Protein AF-A0A8J5JU73-F1 (afdb_monomer_lite)

Foldseek 3Di:
DVVCQQVQHEEEAEACVVVLVCQVVVLVVVVVSVPDPNGDPNRHYHYYYDDDPSHDVNCVVVDDDDDDDDDDDLVRQLVVLCVDPPNVPPCLQCVFPPNPVLNVVLSVLSSVLSVLVNLVVVPCVSDVDRDDCDSVNNNVVSVVSSVVRVPDVPVPDCPDPPPDDQDQDPNDRHPPPPDDDDPPVVVVVVVVPDD

Structure (mmCIF, N/CA/C/O backbone):
data_AF-A0A8J5JU73-F1
#
_entry.id   AF-A0A8J5JU73-F1
#
loop_
_atom_site.group_PDB
_atom_site.id
_atom_site.type_symbol
_atom_site.label_atom_id
_atom_site.label_alt_id
_atom_site.label_comp_id
_atom_site.label_asym_id
_atom_site.label_entity_id
_atom_site.label_seq_id
_atom_site.pdbx_PDB_ins_code
_atom_site.Cartn_x
_atom_site.Cartn_y
_atom_site.Cartn_z
_atom_site.occupancy
_atom_site.B_iso_or_equiv
_atom_site.auth_seq_id
_atom_site.auth_comp_id
_atom_site.auth_asym_id
_atom_site.auth_atom_id
_atom_site.pdbx_PDB_model_num
ATOM 1 N N . MET A 1 1 ? -18.192 11.348 12.194 1.00 84.06 1 MET A N 1
ATOM 2 C CA . MET A 1 1 ? -18.193 10.042 12.892 1.00 84.06 1 MET A CA 1
ATOM 3 C C . MET A 1 1 ? -19.597 9.665 13.350 1.00 84.06 1 MET A C 1
ATOM 5 O O . MET A 1 1 ? -20.123 8.726 12.784 1.00 84.06 1 MET A O 1
ATOM 9 N N . GLN A 1 2 ? -20.236 10.429 14.249 1.00 86.62 2 GLN A N 1
ATOM 10 C CA . GLN A 1 2 ? -21.616 10.180 14.722 1.00 86.62 2 GLN A CA 1
ATOM 11 C C . GLN A 1 2 ? -22.641 10.064 13.587 1.00 86.62 2 GLN A C 1
ATOM 13 O O . GLN A 1 2 ? -23.271 9.028 13.447 1.00 86.62 2 GLN A O 1
ATOM 18 N N . GLN A 1 3 ? -22.694 11.049 12.684 1.00 89.12 3 GLN A N 1
ATOM 19 C CA . GLN A 1 3 ? -23.552 10.971 11.494 1.00 89.12 3 GLN A CA 1
ATOM 20 C C . GLN A 1 3 ? -23.272 9.722 10.637 1.00 89.12 3 GLN A C 1
ATOM 22 O O . GLN A 1 3 ? -24.181 9.113 10.089 1.00 89.12 3 GLN A O 1
ATOM 27 N N . GLY A 1 4 ? -22.003 9.310 10.539 1.00 90.88 4 GLY A N 1
ATOM 28 C CA . GLY A 1 4 ? -21.641 8.087 9.828 1.00 90.88 4 GLY A CA 1
ATOM 29 C C . GLY A 1 4 ? -22.164 6.835 10.531 1.00 90.88 4 GLY A C 1
ATOM 30 O O . GLY A 1 4 ? -22.617 5.923 9.850 1.00 90.88 4 GLY A O 1
ATOM 31 N N . ALA A 1 5 ? -22.147 6.810 11.866 1.00 91.25 5 ALA A N 1
ATOM 32 C CA . ALA A 1 5 ? -22.688 5.718 12.670 1.00 91.25 5 ALA A CA 1
ATOM 33 C C . ALA A 1 5 ? -24.219 5.627 12.583 1.00 91.25 5 ALA A C 1
ATOM 35 O O . ALA A 1 5 ? -24.743 4.522 12.558 1.00 91.25 5 ALA A O 1
ATOM 36 N N . GLU A 1 6 ? -24.924 6.754 12.469 1.00 90.88 6 GLU A N 1
ATOM 37 C CA . GLU A 1 6 ? -26.385 6.786 12.298 1.00 90.88 6 GLU A CA 1
ATOM 38 C C . GLU A 1 6 ? -26.817 6.347 10.890 1.00 90.88 6 GLU A C 1
ATOM 40 O O . GLU A 1 6 ? -27.767 5.584 10.733 1.00 90.88 6 GLU A O 1
ATOM 45 N N . VAL A 1 7 ? -26.107 6.808 9.854 1.00 94.00 7 VAL A N 1
ATOM 46 C CA . VAL A 1 7 ? -26.475 6.562 8.446 1.00 94.00 7 VAL A CA 1
ATOM 47 C C . VAL A 1 7 ? -25.858 5.268 7.890 1.00 94.00 7 VAL A C 1
ATOM 49 O O . VAL A 1 7 ? -26.341 4.719 6.902 1.00 94.00 7 VAL A O 1
ATOM 52 N N . GLY A 1 8 ? -24.786 4.756 8.502 1.00 93.19 8 GLY A N 1
ATOM 53 C CA . GLY A 1 8 ? -24.073 3.560 8.040 1.00 93.19 8 GLY A CA 1
ATOM 54 C C . GLY A 1 8 ? -22.939 3.822 7.050 1.00 93.19 8 GLY A C 1
ATOM 55 O O . GLY A 1 8 ? -22.658 2.974 6.206 1.00 93.19 8 GLY A O 1
ATOM 56 N N . TRP A 1 9 ? -22.293 4.986 7.119 1.00 95.69 9 TRP A N 1
ATOM 57 C CA . TRP A 1 9 ? -21.184 5.341 6.229 1.00 95.69 9 TRP A CA 1
ATOM 58 C C . TRP A 1 9 ? -19.859 4.690 6.612 1.00 95.69 9 TRP A C 1
ATOM 60 O O . TRP A 1 9 ? -19.655 4.202 7.722 1.00 95.69 9 TRP A O 1
ATOM 70 N N . TRP A 1 10 ? -18.924 4.729 5.668 1.00 95.19 10 TRP A N 1
ATOM 71 C CA . TRP A 1 10 ? -17.544 4.345 5.907 1.00 95.19 10 TRP A CA 1
ATOM 72 C C . TRP A 1 10 ? -16.749 5.599 6.245 1.00 95.19 10 TRP A C 1
ATOM 74 O O . TRP A 1 10 ? -16.753 6.572 5.492 1.00 95.19 10 TRP A O 1
ATOM 84 N N . VAL A 1 11 ? -16.090 5.587 7.398 1.00 94.81 11 VAL A N 1
ATOM 85 C CA . VAL A 1 11 ? -15.244 6.687 7.865 1.00 94.81 11 VAL A CA 1
ATOM 86 C C . VAL A 1 11 ? -13.813 6.185 7.925 1.00 94.81 11 VAL A C 1
ATOM 88 O O . VAL A 1 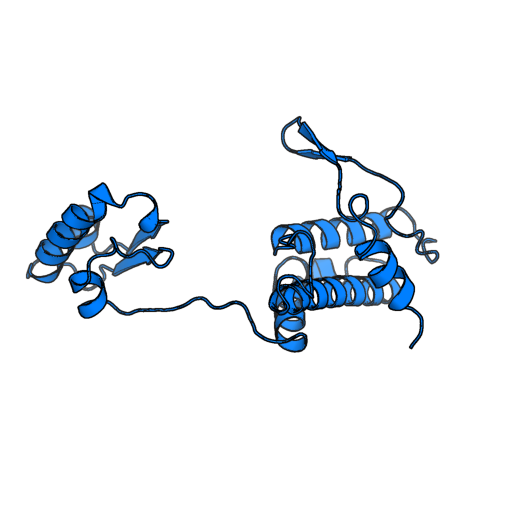11 ? -13.540 5.177 8.570 1.00 94.81 11 VAL A O 1
ATOM 91 N N . VAL A 1 12 ? -12.900 6.898 7.270 1.00 95.19 12 VAL A N 1
ATOM 92 C CA . VAL A 1 12 ? -11.464 6.610 7.300 1.00 95.19 12 VAL A CA 1
ATOM 93 C C . VAL A 1 12 ? -10.765 7.786 7.973 1.00 95.19 12 VAL A C 1
ATOM 95 O O . VAL A 1 12 ? -10.872 8.917 7.503 1.00 95.19 12 VAL A O 1
ATOM 98 N N . LEU A 1 13 ? -10.064 7.531 9.075 1.00 93.12 13 LEU A N 1
ATOM 99 C CA . LEU A 1 13 ? -9.179 8.499 9.718 1.00 93.12 13 LEU A CA 1
ATOM 100 C C . LEU A 1 13 ? -7.745 8.166 9.329 1.00 93.12 13 LEU A C 1
ATOM 102 O O . LEU A 1 13 ? -7.258 7.074 9.621 1.00 93.12 13 LEU A O 1
ATOM 106 N N . GLN A 1 14 ? -7.088 9.097 8.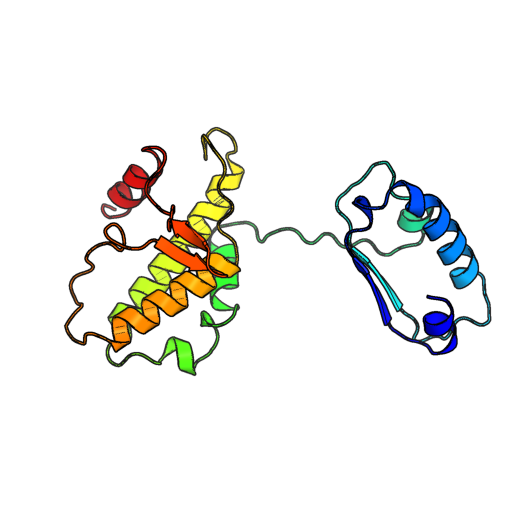644 1.00 94.62 14 GLN A N 1
ATOM 107 C CA . GLN A 1 14 ? -5.728 8.900 8.168 1.00 94.62 14 GLN A CA 1
ATOM 108 C C . GLN A 1 14 ? -4.706 9.547 9.098 1.00 94.62 14 GLN A C 1
ATOM 110 O O . GLN A 1 14 ? -4.965 10.591 9.692 1.00 94.62 14 GLN A O 1
ATOM 115 N N . ASN A 1 15 ? -3.524 8.939 9.168 1.00 93.19 15 ASN A N 1
ATOM 116 C CA . ASN A 1 15 ? -2.348 9.481 9.846 1.00 93.19 15 ASN A CA 1
ATOM 117 C C . ASN A 1 15 ? -2.569 9.797 11.336 1.00 93.19 15 ASN A C 1
ATOM 119 O O . ASN A 1 15 ? -2.098 10.817 11.835 1.00 93.19 15 ASN A O 1
ATOM 123 N N . CYS A 1 16 ? -3.254 8.915 12.071 1.00 92.00 16 CYS A N 1
ATOM 124 C CA . CYS A 1 16 ? -3.633 9.176 13.465 1.00 92.00 16 CYS A CA 1
ATOM 125 C C . CYS A 1 16 ? -2.433 9.442 14.398 1.00 92.00 16 CYS A C 1
ATOM 127 O O . CYS A 1 16 ? -2.559 10.233 15.326 1.00 92.00 16 CYS A O 1
ATOM 129 N N . HIS A 1 17 ? -1.262 8.852 14.131 1.00 90.62 17 HIS A N 1
ATOM 130 C CA . HIS A 1 17 ? 0.002 9.138 14.831 1.00 90.62 17 HIS A CA 1
ATOM 131 C C . HIS A 1 17 ? 0.411 10.622 14.835 1.00 90.62 17 HIS A C 1
ATOM 133 O O . HIS A 1 17 ? 1.166 11.024 15.709 1.00 90.62 17 HIS A O 1
ATOM 139 N N . LEU A 1 18 ? -0.071 11.448 13.899 1.00 92.81 18 LEU A N 1
ATOM 140 C CA . LEU A 1 18 ? 0.211 12.891 13.896 1.00 92.81 18 LEU A CA 1
ATOM 141 C C . LEU A 1 18 ? -0.637 13.668 14.916 1.00 92.81 18 LEU A C 1
ATOM 143 O O . LEU A 1 18 ? -0.333 14.818 15.223 1.00 92.81 18 LEU A O 1
ATOM 147 N N . ALA A 1 19 ? -1.706 13.060 15.434 1.00 91.06 19 ALA A N 1
ATOM 148 C CA . ALA A 1 19 ? -2.677 13.685 16.327 1.00 91.06 19 ALA A CA 1
ATOM 149 C C . ALA A 1 19 ? -2.694 13.006 17.706 1.00 91.06 19 ALA A C 1
ATOM 151 O O . ALA A 1 19 ? -3.755 12.649 18.221 1.00 91.06 19 ALA A O 1
ATOM 152 N N . GLU A 1 20 ? -1.521 12.833 18.323 1.00 88.44 20 GLU A N 1
ATOM 153 C CA . GLU A 1 20 ? -1.369 12.101 19.592 1.00 88.44 20 GLU A CA 1
ATOM 154 C C . GLU A 1 20 ? -2.264 12.643 20.717 1.00 88.44 20 GLU A C 1
ATOM 156 O O . GLU A 1 20 ? -2.916 11.875 21.420 1.00 88.44 20 GLU A O 1
ATOM 161 N N . SER A 1 21 ? -2.391 13.968 20.844 1.00 89.62 21 SER A N 1
ATOM 162 C CA . SER A 1 21 ? -3.249 14.600 21.859 1.00 89.62 21 SER A CA 1
ATOM 163 C C . SER A 1 21 ? -4.742 14.311 21.669 1.00 89.62 21 SER A C 1
ATOM 165 O O . SER A 1 21 ? -5.521 14.385 22.621 1.00 89.62 21 SER A O 1
ATOM 167 N N . TRP A 1 22 ? -5.159 13.962 20.451 1.00 90.69 22 TRP A N 1
ATOM 168 C CA . TRP A 1 22 ? -6.545 13.645 20.126 1.00 90.69 22 TRP A CA 1
ATOM 169 C C . TRP A 1 22 ? -6.872 12.156 20.305 1.00 90.69 22 TRP A C 1
ATOM 171 O O . TRP A 1 22 ? -8.045 11.801 20.416 1.00 90.69 22 TRP A O 1
ATOM 181 N N . MET A 1 23 ? -5.863 11.287 20.412 1.00 88.31 23 MET A N 1
ATOM 182 C CA . MET A 1 23 ? -6.040 9.835 20.526 1.00 88.31 23 MET A CA 1
ATOM 183 C C . MET A 1 23 ? -6.897 9.414 21.725 1.00 88.31 23 MET A C 1
ATOM 185 O O . MET A 1 23 ? -7.778 8.571 21.577 1.00 88.31 23 MET A O 1
ATOM 189 N N . MET A 1 24 ? -6.727 10.052 22.888 1.00 86.44 24 MET A N 1
ATOM 190 C CA . MET A 1 24 ? -7.584 9.770 24.051 1.00 86.44 24 MET A CA 1
ATOM 191 C C . MET A 1 24 ? -9.051 10.132 23.790 1.00 86.44 24 MET A C 1
ATOM 193 O O . MET A 1 24 ? -9.971 9.456 24.243 1.00 86.44 24 MET A O 1
ATOM 197 N N . ARG A 1 25 ? -9.300 11.196 23.021 1.00 89.88 25 ARG A N 1
ATOM 198 C CA . ARG A 1 25 ? -10.665 11.577 22.644 1.00 89.88 25 ARG A CA 1
ATOM 199 C C . ARG A 1 25 ? -11.248 10.614 21.614 1.00 89.88 25 ARG A C 1
ATOM 201 O O . ARG A 1 25 ? -12.438 10.314 21.685 1.00 89.88 25 ARG A O 1
ATOM 208 N N . LEU A 1 26 ? -10.428 10.124 20.684 1.00 90.19 26 LEU A N 1
ATOM 209 C CA . LEU A 1 26 ? -10.820 9.095 19.721 1.00 90.19 26 LEU A CA 1
ATOM 210 C C . LEU A 1 26 ? -11.275 7.814 20.430 1.00 90.19 26 LEU A C 1
ATOM 212 O O . LEU A 1 26 ? -12.315 7.269 20.072 1.00 90.19 26 LEU A O 1
ATOM 216 N N . GLU A 1 27 ? -10.537 7.366 21.444 1.00 90.19 27 GLU A N 1
ATOM 217 C CA . GLU A 1 27 ? -10.885 6.197 22.261 1.00 90.19 27 GLU A CA 1
ATOM 218 C C . GLU A 1 27 ? -12.272 6.328 22.903 1.00 90.19 27 GLU A C 1
ATOM 220 O O . GLU A 1 27 ? -13.112 5.433 22.771 1.00 90.19 27 GLU A O 1
ATOM 225 N N . ILE A 1 28 ? -12.545 7.476 23.531 1.00 90.12 28 ILE A N 1
ATOM 226 C CA . ILE A 1 28 ? -13.847 7.763 24.149 1.00 90.12 28 ILE A CA 1
ATOM 227 C C . ILE A 1 28 ? -14.963 7.736 23.096 1.00 90.12 28 ILE A C 1
ATOM 229 O O . ILE A 1 28 ? -16.004 7.117 23.312 1.00 90.12 28 ILE A O 1
ATOM 233 N N . LEU A 1 29 ? -14.746 8.373 21.941 1.00 90.38 29 LEU A N 1
ATOM 234 C CA . LEU A 1 29 ? -15.734 8.418 20.859 1.00 90.38 29 LEU A CA 1
ATOM 235 C C . LEU A 1 29 ? -16.025 7.029 20.282 1.00 90.38 29 LEU A C 1
ATOM 237 O O . LEU A 1 29 ? -17.183 6.701 20.034 1.00 90.38 29 LEU A O 1
ATOM 241 N N . CYS A 1 30 ? -14.997 6.204 20.080 1.00 89.94 30 CYS A N 1
ATOM 242 C CA . CYS A 1 30 ? -15.185 4.843 19.585 1.00 89.94 30 CYS A CA 1
ATOM 243 C C . CYS A 1 30 ? -15.932 3.986 20.604 1.00 89.94 30 CYS A C 1
ATOM 245 O O . CYS A 1 30 ? -16.864 3.290 20.220 1.00 89.94 30 CYS A O 1
ATOM 247 N N . SER A 1 31 ? -15.587 4.089 21.890 1.00 87.44 31 SER A N 1
ATOM 248 C CA . SER A 1 31 ? -16.273 3.355 22.961 1.00 87.44 31 SER A CA 1
ATOM 249 C C . SER A 1 31 ? -17.765 3.694 23.004 1.00 87.44 31 SER A C 1
ATOM 251 O O . SER A 1 31 ? -18.599 2.798 23.082 1.00 87.44 31 SER A O 1
ATOM 253 N N . GLN A 1 32 ? -18.115 4.978 22.866 1.00 87.56 32 GLN A N 1
ATOM 254 C CA . GLN A 1 32 ? -19.509 5.429 22.807 1.00 87.56 32 GLN A CA 1
ATOM 255 C C . GLN A 1 32 ? -20.261 4.875 21.591 1.00 87.56 32 GLN A C 1
ATOM 257 O O . GLN A 1 32 ? -21.415 4.480 21.717 1.00 87.56 32 GLN A O 1
ATOM 262 N N . ILE A 1 33 ? -19.622 4.835 20.418 1.00 87.25 33 ILE A N 1
ATOM 263 C CA . ILE A 1 33 ? -20.244 4.309 19.194 1.00 87.25 33 ILE A CA 1
ATOM 264 C C . ILE A 1 33 ? -20.395 2.782 19.271 1.00 87.25 33 ILE A C 1
ATOM 266 O O . ILE A 1 33 ? -21.435 2.250 18.895 1.00 87.25 33 ILE A O 1
ATOM 270 N N . LEU A 1 34 ? -19.389 2.069 19.780 1.00 80.25 34 LEU A N 1
ATOM 271 C CA . LEU A 1 34 ? -19.404 0.605 19.883 1.00 80.25 34 LEU A CA 1
ATOM 272 C C . LEU A 1 34 ? -20.409 0.091 20.922 1.00 80.25 34 LEU A C 1
ATOM 274 O O . LEU A 1 34 ? -20.976 -0.978 20.731 1.00 80.25 34 LEU A O 1
ATOM 278 N N . GLN A 1 35 ? -20.635 0.844 22.000 1.00 81.75 35 GLN A N 1
ATOM 279 C CA . GLN A 1 35 ? -21.596 0.493 23.054 1.00 81.75 35 GLN A CA 1
ATOM 280 C C . GLN A 1 35 ? -23.029 0.948 22.746 1.00 81.75 35 GLN A C 1
ATOM 282 O O . GLN A 1 35 ? -23.945 0.624 23.498 1.00 81.75 35 GLN A O 1
ATOM 287 N N . SER A 1 36 ? -23.236 1.719 21.676 1.00 83.50 36 SER A N 1
ATOM 288 C CA . SER A 1 36 ? -24.563 2.201 21.307 1.00 83.50 36 SER A CA 1
ATOM 289 C C . SER A 1 36 ? -25.337 1.153 20.509 1.00 83.50 36 SER A C 1
ATOM 291 O O . SER A 1 36 ? -24.936 0.796 19.400 1.00 83.50 36 SER A O 1
ATOM 293 N N . ASP A 1 37 ? -26.512 0.759 21.006 1.00 78.69 37 ASP A N 1
ATOM 294 C CA . ASP A 1 37 ? -27.466 -0.095 20.277 1.00 78.69 37 ASP A CA 1
ATOM 295 C C . ASP A 1 37 ? -28.028 0.578 19.007 1.00 78.69 37 ASP A C 1
ATOM 297 O O . ASP A 1 37 ? -28.640 -0.078 18.165 1.00 78.69 37 ASP A O 1
ATOM 301 N N . SER A 1 38 ? -27.829 1.892 18.846 1.00 84.81 38 SER A N 1
ATOM 302 C CA . SER A 1 38 ? -28.281 2.654 17.674 1.00 84.81 38 SER A CA 1
ATOM 303 C C . SER A 1 38 ? -27.283 2.685 16.513 1.00 84.81 38 SER A C 1
ATOM 305 O O . SER A 1 38 ? -27.560 3.322 15.494 1.00 84.81 38 SER A O 1
ATOM 307 N N . THR A 1 39 ? -26.123 2.033 16.636 1.00 89.44 39 THR A N 1
ATOM 308 C CA . THR A 1 39 ? -25.116 2.041 15.569 1.00 89.44 39 THR A CA 1
ATOM 309 C C . THR A 1 39 ? -25.592 1.236 14.363 1.00 89.44 39 THR A C 1
ATOM 311 O O . THR A 1 39 ? -25.935 0.058 14.457 1.00 89.44 39 THR A O 1
ATOM 314 N N . HIS A 1 40 ? -25.584 1.872 13.194 1.00 93.12 40 HIS A N 1
ATOM 315 C CA . HIS A 1 40 ? -26.054 1.265 11.959 1.00 93.12 40 HIS A CA 1
ATOM 316 C C . HIS A 1 40 ? -25.171 0.064 11.553 1.00 93.12 40 HIS A C 1
ATOM 318 O O . HIS A 1 40 ? -23.945 0.196 11.490 1.00 93.12 40 HIS A O 1
ATOM 324 N N . PRO A 1 41 ? -25.746 -1.093 11.163 1.00 91.81 41 PRO A N 1
ATOM 325 C CA . PRO A 1 41 ? -24.991 -2.331 10.910 1.00 91.81 41 PRO A CA 1
ATOM 326 C C . PRO A 1 41 ? -23.972 -2.238 9.758 1.00 91.81 41 PRO A C 1
ATOM 328 O O . PRO A 1 41 ? -22.983 -2.975 9.725 1.00 91.81 41 PRO A O 1
ATOM 331 N N . ASN A 1 42 ? -24.182 -1.318 8.811 1.00 94.19 42 ASN A N 1
ATOM 332 C CA . ASN A 1 42 ? -23.259 -1.069 7.691 1.00 94.19 42 ASN A CA 1
ATOM 333 C C . ASN A 1 42 ? -22.137 -0.067 8.002 1.00 94.19 42 ASN A C 1
ATOM 335 O O . ASN A 1 42 ? -21.247 0.106 7.170 1.00 94.19 42 ASN A O 1
ATOM 339 N N . PHE A 1 43 ? -22.150 0.576 9.174 1.00 94.12 43 PHE A N 1
ATOM 340 C CA . PHE A 1 43 ? -21.095 1.508 9.559 1.00 94.12 43 PHE A CA 1
ATOM 341 C C . PHE A 1 43 ? -19.740 0.793 9.631 1.00 94.12 43 PHE A C 1
ATOM 343 O O . PHE A 1 43 ? -19.630 -0.315 10.168 1.00 94.12 43 PHE A O 1
ATOM 350 N N . ARG A 1 44 ? -18.695 1.418 9.083 1.00 93.62 44 ARG A N 1
ATOM 351 C CA . ARG A 1 44 ? -17.313 0.929 9.174 1.00 93.62 44 ARG A CA 1
ATOM 352 C C . ARG A 1 44 ? -16.385 2.083 9.519 1.00 93.62 44 ARG A C 1
ATOM 354 O O . ARG A 1 44 ? -16.419 3.126 8.869 1.00 93.62 44 ARG A O 1
ATOM 361 N N . LEU A 1 45 ? -15.523 1.864 10.505 1.00 92.88 45 LEU A N 1
ATOM 362 C CA . LEU A 1 45 ? -14.459 2.787 10.876 1.00 92.88 45 LEU A CA 1
ATOM 363 C C . LEU A 1 45 ? -13.103 2.182 10.517 1.00 92.88 45 LEU A C 1
ATOM 365 O O . LEU A 1 45 ? -12.778 1.082 10.955 1.00 92.88 45 LEU A O 1
ATOM 369 N N . TRP A 1 46 ? -12.310 2.932 9.765 1.00 94.56 46 TRP A N 1
ATOM 370 C CA . TRP A 1 46 ? -10.942 2.594 9.398 1.00 94.56 46 TRP A CA 1
ATOM 371 C C . TRP A 1 46 ? -9.988 3.633 9.973 1.00 94.56 46 TRP A C 1
ATOM 373 O O . TRP A 1 46 ? -10.244 4.833 9.883 1.00 94.56 46 TRP A O 1
ATOM 383 N N . LEU A 1 47 ? -8.876 3.173 10.539 1.00 93.06 47 LEU A N 1
ATOM 384 C CA . LEU A 1 47 ? -7.823 4.019 11.093 1.00 93.06 47 LEU A CA 1
ATOM 385 C C . LEU A 1 47 ? -6.509 3.671 10.392 1.00 93.06 47 LEU A C 1
ATOM 387 O O . LEU A 1 47 ? -6.165 2.492 10.297 1.00 93.06 47 LEU A O 1
ATOM 391 N N . THR A 1 48 ? -5.763 4.672 9.922 1.00 94.12 48 THR A N 1
ATOM 392 C CA . THR A 1 48 ? -4.395 4.480 9.423 1.00 94.12 48 THR A CA 1
ATOM 393 C C . THR A 1 48 ? -3.405 5.219 10.314 1.00 94.12 48 THR A C 1
ATOM 395 O O . THR A 1 48 ? -3.599 6.380 10.678 1.00 94.12 48 THR A O 1
ATOM 398 N N . SER A 1 49 ? -2.334 4.537 10.715 1.00 92.81 49 SER A N 1
ATOM 399 C CA . SER A 1 49 ? -1.318 5.107 11.594 1.00 92.81 49 SER A CA 1
ATOM 400 C C . SER A 1 49 ? 0.004 4.362 11.458 1.00 92.81 49 SER A C 1
ATOM 402 O O . SER A 1 49 ? -0.000 3.142 11.306 1.00 92.81 49 SER A O 1
ATOM 404 N N . TYR A 1 50 ? 1.129 5.070 11.593 1.00 90.69 50 TYR A N 1
ATOM 405 C CA . TYR A 1 50 ? 2.372 4.416 11.992 1.00 90.69 50 TYR A CA 1
ATOM 406 C C . TYR A 1 50 ? 2.257 3.919 13.442 1.00 90.69 50 TYR A C 1
ATOM 408 O O . TYR A 1 50 ? 1.432 4.446 14.204 1.00 90.69 50 TYR A O 1
ATOM 416 N N . PRO A 1 51 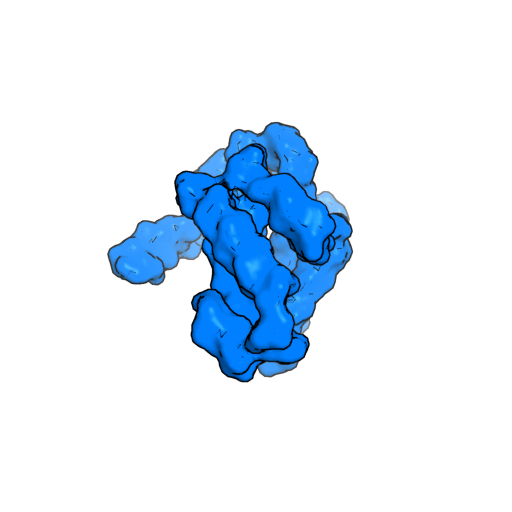? 3.065 2.919 13.838 1.00 88.75 51 PRO A N 1
ATOM 417 C CA . PRO A 1 51 ? 3.177 2.522 15.234 1.00 88.75 51 PRO A CA 1
ATOM 418 C C . PRO A 1 51 ? 3.546 3.733 16.101 1.00 88.75 51 PRO A C 1
ATOM 420 O O . PRO A 1 51 ? 4.557 4.384 15.854 1.00 88.75 51 PRO A O 1
ATOM 423 N N . SER A 1 52 ? 2.725 4.037 17.106 1.00 88.81 52 SER A N 1
ATOM 424 C CA . SER A 1 52 ? 2.991 5.087 18.094 1.00 88.81 52 SER A CA 1
ATOM 425 C C . SER A 1 52 ? 2.644 4.565 19.490 1.00 88.81 52 SER A C 1
ATOM 427 O O . SER A 1 52 ? 1.612 3.905 19.645 1.00 88.81 52 SER A O 1
ATOM 429 N N . PRO A 1 53 ? 3.466 4.855 20.516 1.00 88.69 53 PRO A N 1
ATOM 430 C CA . PRO A 1 53 ? 3.163 4.491 21.899 1.00 88.69 53 PRO A CA 1
ATOM 431 C C . PRO A 1 53 ? 1.947 5.243 22.458 1.00 88.69 53 PRO A C 1
ATOM 433 O O . PRO A 1 53 ? 1.350 4.788 23.427 1.00 88.69 53 PRO A O 1
ATOM 436 N N . ALA A 1 54 ? 1.563 6.369 21.847 1.00 88.31 54 ALA A N 1
ATOM 437 C CA . ALA A 1 54 ? 0.370 7.129 22.213 1.00 88.31 54 ALA A CA 1
ATOM 438 C C . ALA A 1 54 ? -0.926 6.526 21.639 1.00 88.31 54 ALA A C 1
ATOM 440 O O . ALA A 1 54 ? -2.017 7.026 21.919 1.00 88.31 54 ALA A O 1
ATOM 441 N N . PHE A 1 55 ? -0.832 5.478 20.810 1.00 90.88 55 PHE A N 1
ATOM 442 C CA . PHE A 1 55 ? -2.010 4.838 20.236 1.00 90.88 55 PHE A CA 1
ATOM 443 C C . PHE A 1 55 ? -2.791 4.077 21.328 1.00 90.88 55 PHE A C 1
ATOM 445 O O . PHE A 1 55 ? -2.198 3.241 22.015 1.00 90.88 55 PHE A O 1
ATOM 452 N N . PRO A 1 56 ? -4.109 4.308 21.490 1.00 90.38 56 PRO A N 1
ATOM 453 C CA . PRO A 1 56 ? -4.875 3.718 22.583 1.00 90.38 56 PRO A CA 1
ATOM 454 C C . PRO A 1 56 ? -4.913 2.190 22.513 1.00 90.38 56 PRO A C 1
ATOM 456 O O . PRO A 1 56 ? -5.310 1.601 21.504 1.00 90.38 56 PRO A O 1
ATOM 459 N N . VAL A 1 57 ? -4.527 1.537 23.610 1.00 90.62 57 VAL A N 1
ATOM 460 C CA . VAL A 1 57 ? -4.457 0.068 23.693 1.00 90.62 57 VAL A CA 1
ATOM 461 C C . VAL A 1 57 ? -5.841 -0.571 23.586 1.00 90.62 57 VAL A C 1
ATOM 463 O O . VAL A 1 57 ? -5.965 -1.635 22.989 1.00 90.62 57 VAL A O 1
ATOM 466 N N . SER A 1 58 ? -6.880 0.083 24.101 1.00 88.88 58 SER A N 1
ATOM 467 C CA . SER A 1 58 ? -8.282 -0.342 23.979 1.00 88.88 58 SER A CA 1
ATOM 468 C C . SER A 1 58 ? -8.728 -0.445 22.518 1.00 88.88 58 SER A C 1
ATOM 470 O O . SER A 1 58 ? -9.198 -1.493 22.089 1.00 88.88 58 SER A O 1
ATOM 472 N N . LEU A 1 59 ? -8.466 0.590 21.708 1.00 89.19 59 LEU A N 1
ATOM 473 C CA . LEU A 1 59 ? -8.755 0.582 20.270 1.00 89.19 59 LEU A CA 1
ATOM 474 C C . LEU A 1 59 ? -7.992 -0.515 19.536 1.00 89.19 59 LEU A C 1
ATOM 476 O O . LEU A 1 59 ? -8.500 -1.087 18.572 1.00 89.19 59 LEU A O 1
ATOM 480 N N . LEU A 1 60 ? -6.769 -0.815 19.982 1.00 88.69 60 LEU A N 1
ATOM 481 C CA . LEU A 1 60 ? -6.054 -1.975 19.478 1.00 88.69 60 LEU A CA 1
ATOM 482 C C . LEU A 1 60 ? -6.795 -3.240 19.893 1.00 88.69 60 LEU A C 1
ATOM 484 O O . LEU A 1 60 ? -7.136 -4.019 19.022 1.00 88.69 60 LEU A O 1
ATOM 488 N N . GLN A 1 61 ? -7.091 -3.472 21.166 1.00 89.94 61 GLN A N 1
ATOM 489 C CA . GLN A 1 61 ? -7.738 -4.706 21.625 1.00 89.94 61 GLN A CA 1
ATOM 490 C C . GLN A 1 61 ? -9.069 -4.985 20.910 1.00 89.94 61 GLN A C 1
ATOM 492 O O . GLN A 1 61 ? -9.229 -6.093 20.394 1.00 89.94 61 GLN A O 1
ATOM 497 N N . ASP A 1 62 ? -9.917 -3.971 20.757 1.00 87.81 62 ASP A N 1
ATOM 498 C CA . ASP A 1 62 ? -11.256 -4.091 20.163 1.00 87.81 62 ASP A CA 1
ATOM 499 C C . ASP A 1 62 ? -11.254 -4.070 18.621 1.00 87.81 62 ASP A C 1
ATOM 501 O O . ASP A 1 62 ? -12.244 -4.423 17.978 1.00 87.81 62 ASP A O 1
ATOM 505 N N . GLY A 1 63 ? -10.142 -3.662 18.004 1.00 88.19 63 GLY A N 1
ATOM 506 C CA . GLY A 1 63 ? -10.009 -3.502 16.558 1.00 88.19 63 GLY A CA 1
ATOM 507 C C . GLY A 1 63 ? -9.388 -4.696 15.825 1.00 88.19 63 GLY A C 1
ATOM 508 O O . GLY A 1 63 ? -8.623 -5.502 16.371 1.00 88.19 63 GLY A O 1
ATOM 509 N N . ILE A 1 64 ? -9.645 -4.756 14.515 1.00 92.12 64 ILE A N 1
ATOM 510 C CA . ILE A 1 64 ? -8.903 -5.612 13.581 1.00 92.12 64 ILE A CA 1
ATOM 511 C C . ILE A 1 64 ? -7.639 -4.866 13.151 1.00 92.12 64 ILE A C 1
ATOM 513 O O . ILE A 1 64 ? -7.714 -3.748 12.643 1.00 92.12 64 ILE A O 1
ATOM 517 N N . LYS A 1 65 ? -6.475 -5.495 13.337 1.00 92.06 65 LYS A N 1
ATOM 518 C CA . LYS A 1 65 ? -5.177 -4.930 12.952 1.00 92.06 65 LYS A CA 1
ATOM 519 C C . LYS A 1 65 ? -4.743 -5.530 11.625 1.00 92.06 65 LYS A C 1
ATOM 521 O O . LYS A 1 65 ? -4.733 -6.749 11.478 1.00 92.06 65 LYS A O 1
ATOM 526 N N . MET A 1 66 ? -4.349 -4.677 10.691 1.00 91.38 66 MET A N 1
ATOM 527 C CA . MET A 1 66 ? -3.731 -5.078 9.431 1.00 91.38 66 MET A CA 1
ATOM 528 C C . MET A 1 66 ? -2.429 -4.305 9.266 1.00 91.38 66 MET A C 1
ATOM 530 O O . MET A 1 66 ? -2.406 -3.085 9.424 1.00 91.38 66 MET A O 1
ATOM 534 N N . THR A 1 67 ? -1.347 -5.014 8.961 1.00 87.56 67 THR A N 1
ATOM 535 C CA . THR A 1 67 ? -0.055 -4.414 8.634 1.00 87.56 67 THR A CA 1
ATOM 536 C C . THR A 1 67 ? 0.115 -4.422 7.121 1.00 87.56 67 THR A C 1
ATOM 538 O O . THR A 1 67 ? 0.017 -5.463 6.475 1.00 87.56 67 THR A O 1
ATOM 541 N N . ASN A 1 68 ? 0.342 -3.245 6.540 1.00 81.25 68 ASN A N 1
ATOM 542 C CA . ASN A 1 68 ? 0.734 -3.137 5.141 1.00 81.25 68 ASN A CA 1
ATOM 543 C C . ASN A 1 68 ? 2.260 -3.198 5.073 1.00 81.25 68 ASN A C 1
ATOM 545 O O . ASN A 1 68 ? 2.936 -2.189 5.272 1.00 81.25 68 ASN A O 1
ATOM 549 N N . GLU A 1 69 ? 2.797 -4.396 4.874 1.00 77.75 69 GLU A N 1
ATOM 550 C CA . GLU A 1 69 ? 4.230 -4.577 4.674 1.00 77.75 69 GLU A CA 1
ATOM 551 C C . GLU A 1 69 ? 4.581 -4.467 3.185 1.00 77.75 69 GLU A C 1
ATOM 553 O O . GLU A 1 69 ? 3.830 -4.964 2.339 1.00 77.75 69 GLU A O 1
ATOM 558 N N . PRO A 1 70 ? 5.721 -3.846 2.832 1.00 75.31 70 PRO A N 1
ATOM 559 C CA . PRO A 1 70 ? 6.186 -3.861 1.454 1.00 75.31 70 PRO A CA 1
ATOM 560 C C . PRO A 1 70 ? 6.431 -5.311 0.991 1.00 75.31 70 PRO A C 1
ATOM 562 O O . PRO A 1 70 ? 6.837 -6.155 1.801 1.00 75.31 70 PRO A O 1
ATOM 565 N N . PRO A 1 71 ? 6.203 -5.625 -0.301 1.00 76.38 71 PRO A N 1
ATOM 566 C CA . PRO A 1 71 ? 6.531 -6.939 -0.838 1.00 76.38 71 PRO A CA 1
ATOM 567 C C . PRO A 1 71 ? 8.003 -7.261 -0.589 1.00 76.38 71 PRO A C 1
ATOM 569 O O . PRO A 1 71 ? 8.876 -6.411 -0.726 1.00 76.38 71 PRO A O 1
ATOM 572 N N . ARG A 1 72 ? 8.269 -8.507 -0.194 1.00 79.00 72 ARG A N 1
ATOM 573 C CA . ARG A 1 72 ? 9.621 -8.963 0.119 1.00 79.00 72 ARG A CA 1
ATOM 574 C C . ARG A 1 72 ? 10.189 -9.747 -1.050 1.00 79.00 72 ARG A C 1
ATOM 576 O O . ARG A 1 72 ? 9.581 -10.720 -1.507 1.00 79.00 72 ARG A O 1
ATOM 583 N N . GLY A 1 73 ? 11.384 -9.369 -1.476 1.00 87.44 73 GLY A N 1
ATOM 584 C CA . GLY A 1 73 ? 12.136 -10.074 -2.494 1.00 87.44 73 GLY A CA 1
ATOM 585 C C . GLY A 1 73 ? 11.969 -9.469 -3.882 1.00 87.44 73 GLY A C 1
ATOM 586 O O . GLY A 1 73 ? 10.904 -9.004 -4.292 1.00 87.44 73 GLY A O 1
ATOM 587 N N . LEU A 1 74 ? 13.044 -9.587 -4.658 1.00 90.31 74 LEU A N 1
ATOM 588 C CA . LEU A 1 74 ? 13.176 -9.022 -5.998 1.00 90.31 74 LEU A CA 1
ATOM 589 C C . LEU A 1 74 ? 12.017 -9.396 -6.935 1.00 90.31 74 LEU A C 1
ATOM 591 O O . LEU A 1 74 ? 11.474 -8.541 -7.630 1.00 90.31 74 LEU A O 1
ATOM 595 N N . ARG A 1 75 ? 11.598 -10.670 -6.926 1.00 90.31 75 ARG A N 1
ATOM 596 C CA . ARG A 1 75 ? 10.487 -11.156 -7.759 1.00 90.31 75 ARG A CA 1
ATOM 597 C C . ARG A 1 75 ? 9.161 -10.494 -7.387 1.00 90.31 75 ARG A C 1
ATOM 599 O O . ARG A 1 75 ? 8.388 -10.169 -8.282 1.00 90.31 75 ARG A O 1
ATOM 606 N N . ALA A 1 76 ? 8.890 -10.312 -6.096 1.00 91.56 76 ALA A N 1
ATOM 607 C CA . ALA A 1 76 ? 7.645 -9.710 -5.635 1.00 91.56 76 ALA A CA 1
ATOM 608 C C . ALA A 1 76 ? 7.591 -8.214 -5.987 1.00 91.56 76 ALA A C 1
ATOM 610 O O . ALA A 1 76 ? 6.574 -7.755 -6.503 1.00 91.56 76 ALA A O 1
ATOM 611 N N . ASN A 1 77 ? 8.701 -7.485 -5.817 1.00 91.31 77 ASN A N 1
ATOM 612 C CA . ASN A 1 77 ? 8.813 -6.076 -6.224 1.00 91.31 77 ASN A CA 1
ATOM 613 C C . ASN A 1 77 ? 8.651 -5.897 -7.739 1.00 91.31 77 ASN A C 1
ATOM 615 O O . ASN A 1 77 ? 7.964 -4.982 -8.202 1.00 91.31 77 ASN A O 1
ATOM 619 N N . LEU A 1 78 ? 9.247 -6.802 -8.520 1.00 93.50 78 LEU A N 1
ATOM 620 C CA . LEU A 1 78 ? 9.112 -6.792 -9.971 1.00 93.50 78 LEU A CA 1
ATOM 621 C C . LEU A 1 78 ? 7.653 -7.018 -10.384 1.00 93.50 78 LEU A C 1
ATOM 623 O O . LEU A 1 78 ? 7.100 -6.210 -11.121 1.00 93.50 78 LEU A O 1
ATOM 627 N N . LEU A 1 79 ? 7.006 -8.065 -9.862 1.00 93.00 79 LEU A N 1
ATOM 628 C CA . LEU A 1 79 ? 5.595 -8.351 -10.148 1.00 93.00 79 LEU A CA 1
ATOM 629 C C . LEU A 1 79 ? 4.683 -7.191 -9.746 1.00 93.00 79 LEU A C 1
ATOM 631 O O . LEU A 1 79 ? 3.797 -6.826 -10.513 1.00 93.00 79 LEU A O 1
ATOM 635 N N . LYS A 1 80 ? 4.931 -6.569 -8.589 1.00 92.00 80 LYS A N 1
ATOM 636 C CA . LYS A 1 80 ? 4.193 -5.378 -8.157 1.00 92.00 80 LYS A CA 1
ATOM 637 C C . LYS A 1 80 ? 4.309 -4.242 -9.175 1.00 92.00 80 LYS A C 1
ATOM 639 O O . LYS A 1 80 ? 3.303 -3.632 -9.512 1.00 92.00 80 LYS A O 1
ATOM 644 N N . SER A 1 81 ? 5.507 -4.000 -9.705 1.00 93.25 81 SER A N 1
ATOM 645 C CA . SER A 1 81 ? 5.720 -2.973 -10.734 1.00 93.25 81 SER A CA 1
ATOM 646 C C . SER A 1 81 ? 4.899 -3.254 -11.997 1.00 93.25 81 SER A C 1
ATOM 648 O O . SER A 1 81 ? 4.305 -2.337 -12.550 1.00 93.25 81 SER A O 1
ATOM 650 N N . TYR A 1 82 ? 4.818 -4.520 -12.420 1.00 93.38 82 TYR A N 1
ATOM 651 C CA . TYR A 1 82 ? 4.038 -4.934 -13.593 1.00 93.38 82 TYR A CA 1
ATOM 652 C C . TYR A 1 82 ? 2.522 -4.904 -13.383 1.00 93.38 82 TYR A C 1
ATOM 654 O O . TYR A 1 82 ? 1.790 -4.767 -14.355 1.00 93.38 82 TYR A O 1
ATOM 662 N N . HIS A 1 83 ? 2.048 -5.031 -12.144 1.00 93.31 83 HIS A N 1
ATOM 663 C CA . HIS A 1 83 ? 0.623 -4.943 -11.818 1.00 93.31 83 HIS A CA 1
ATOM 664 C C . HIS A 1 83 ? 0.128 -3.511 -11.594 1.00 93.31 83 HIS A C 1
ATOM 666 O O . HIS A 1 83 ? -1.081 -3.298 -11.518 1.00 93.31 83 HIS A O 1
ATOM 672 N N . ASN A 1 84 ? 1.036 -2.540 -11.513 1.00 90.94 84 ASN A N 1
ATOM 673 C CA . ASN A 1 84 ? 0.704 -1.143 -11.278 1.00 90.94 84 ASN A CA 1
ATOM 674 C C . ASN A 1 84 ? 0.605 -0.348 -12.588 1.00 90.94 84 ASN A C 1
ATOM 676 O O . ASN A 1 84 ? 1.305 -0.614 -13.570 1.00 90.94 84 ASN A O 1
ATOM 680 N N . ASP A 1 85 ? -0.232 0.687 -12.579 1.00 90.19 85 ASP A N 1
ATOM 681 C CA . ASP A 1 85 ? -0.333 1.625 -13.694 1.00 90.19 85 ASP A CA 1
ATOM 682 C C . ASP A 1 85 ? 0.932 2.494 -13.810 1.00 90.19 85 ASP A C 1
ATOM 684 O O . ASP A 1 85 ? 1.472 2.958 -12.800 1.00 90.19 85 ASP A O 1
ATOM 688 N N . PRO A 1 86 ? 1.400 2.798 -15.033 1.00 90.25 86 PRO A N 1
ATOM 689 C CA . PRO A 1 86 ? 0.773 2.505 -16.325 1.00 90.25 86 PRO A CA 1
ATOM 690 C C . PRO A 1 86 ? 1.233 1.174 -16.944 1.00 90.25 86 PRO A C 1
ATOM 692 O O . PRO A 1 86 ? 0.848 0.853 -18.054 1.00 90.25 86 PRO A O 1
ATOM 695 N N . ILE A 1 87 ? 2.089 0.402 -16.274 1.00 92.62 87 ILE A N 1
ATOM 696 C CA . ILE A 1 87 ? 2.773 -0.753 -16.880 1.00 92.62 87 ILE A CA 1
ATOM 697 C C . ILE A 1 87 ? 1.797 -1.895 -17.186 1.00 92.62 87 ILE A C 1
ATOM 699 O O . ILE A 1 87 ? 1.955 -2.576 -18.198 1.00 92.62 87 ILE A O 1
ATOM 703 N N . ASN A 1 88 ? 0.790 -2.076 -16.330 1.00 93.81 88 ASN A N 1
ATOM 704 C CA . ASN A 1 88 ? -0.260 -3.078 -16.510 1.00 93.81 88 ASN A CA 1
ATOM 705 C C . ASN A 1 88 ? -1.258 -2.727 -17.630 1.00 93.81 88 ASN A C 1
ATOM 707 O O . ASN A 1 88 ? -2.018 -3.590 -18.065 1.00 93.81 88 ASN A O 1
ATOM 711 N N . ASP A 1 89 ? -1.282 -1.475 -18.092 1.00 93.94 89 ASP A N 1
ATOM 712 C CA . ASP A 1 89 ? -2.179 -1.043 -19.158 1.00 93.94 89 ASP A CA 1
ATOM 713 C C . ASP A 1 89 ? -1.685 -1.589 -20.515 1.00 93.94 89 ASP A C 1
ATOM 715 O O . ASP A 1 89 ? -0.578 -1.248 -20.951 1.00 93.94 89 ASP A O 1
ATOM 719 N N . PRO A 1 90 ? -2.477 -2.426 -21.219 1.00 91.12 90 PRO A N 1
ATOM 720 C CA . PRO A 1 90 ? -2.096 -2.957 -22.523 1.00 91.12 90 PRO A CA 1
ATOM 721 C C . PRO A 1 90 ? -1.841 -1.876 -23.576 1.00 91.12 90 PRO A C 1
ATOM 723 O O . PRO A 1 90 ? -1.024 -2.106 -24.475 1.00 91.12 90 PRO A O 1
ATOM 726 N N . GLU A 1 91 ? -2.519 -0.728 -23.489 1.00 90.56 91 GLU A N 1
ATOM 727 C CA . GLU A 1 91 ? -2.313 0.390 -24.412 1.00 90.56 91 GLU A CA 1
ATOM 728 C C . GLU A 1 91 ? -0.934 1.007 -24.195 1.00 90.56 91 GLU A C 1
ATOM 730 O O . GLU A 1 91 ? -0.190 1.197 -25.155 1.00 90.56 91 GLU A O 1
ATOM 735 N N . PHE A 1 92 ? -0.543 1.223 -22.938 1.00 90.88 92 PHE A N 1
ATOM 736 C CA . PHE A 1 92 ? 0.796 1.682 -22.580 1.00 90.88 92 PHE A CA 1
ATOM 737 C C . PHE A 1 92 ? 1.877 0.651 -22.933 1.00 90.88 92 PHE A C 1
ATOM 739 O O . PHE A 1 92 ? 2.890 0.989 -23.546 1.00 90.88 92 PHE A O 1
ATOM 746 N N . PHE A 1 93 ? 1.673 -0.622 -22.588 1.00 89.88 93 PHE A N 1
ATOM 747 C CA . PHE A 1 93 ? 2.677 -1.674 -22.776 1.00 89.88 93 PHE A CA 1
ATOM 748 C C . PHE A 1 93 ? 2.997 -1.943 -24.256 1.00 89.88 93 PHE A C 1
ATOM 750 O O . PHE A 1 93 ? 4.117 -2.340 -24.601 1.00 89.88 93 PHE A O 1
ATOM 757 N N . ASN A 1 94 ? 2.022 -1.708 -25.139 1.00 88.94 94 ASN A N 1
ATOM 758 C CA . ASN A 1 94 ? 2.139 -1.923 -26.581 1.00 88.94 94 ASN A CA 1
ATOM 759 C C . ASN A 1 94 ? 2.165 -0.624 -27.401 1.00 88.94 94 ASN A C 1
ATOM 761 O O . ASN A 1 94 ? 2.118 -0.696 -28.630 1.00 88.94 94 ASN A O 1
ATOM 765 N N . SER A 1 95 ? 2.267 0.547 -26.762 1.00 82.81 95 SER A N 1
ATOM 766 C CA . SER A 1 95 ? 2.129 1.851 -27.429 1.00 82.81 95 SER A CA 1
ATOM 767 C C . SER A 1 95 ? 3.217 2.150 -28.463 1.00 82.81 95 SER A C 1
ATOM 769 O O . SER A 1 95 ? 3.020 2.965 -29.360 1.00 82.81 95 SER A O 1
ATOM 771 N N . CYS A 1 96 ? 4.402 1.560 -28.304 1.00 80.25 96 CYS A N 1
ATOM 772 C CA . CYS A 1 96 ? 5.584 1.906 -29.090 1.00 80.25 96 CYS A CA 1
ATOM 773 C C . CYS A 1 96 ? 5.674 1.065 -30.372 1.00 80.25 96 CYS A C 1
ATOM 775 O O . CYS A 1 96 ? 5.500 -0.149 -30.326 1.00 80.25 96 CYS A O 1
ATOM 777 N N . HIS A 1 97 ? 6.049 1.682 -31.501 1.00 77.25 97 HIS A N 1
ATOM 778 C CA . HIS A 1 97 ? 6.266 0.970 -32.773 1.00 77.25 97 HIS A CA 1
ATOM 779 C C . HIS A 1 97 ? 7.355 -0.112 -32.640 1.00 77.25 97 HIS A C 1
ATOM 781 O O . HIS A 1 97 ? 7.170 -1.264 -33.028 1.00 77.25 97 HIS A O 1
ATOM 787 N N . ASN A 1 98 ? 8.466 0.241 -31.984 1.00 78.12 98 ASN A N 1
ATOM 788 C CA . ASN A 1 98 ? 9.548 -0.677 -31.634 1.00 78.12 98 ASN A CA 1
ATOM 789 C C . ASN A 1 98 ? 9.297 -1.314 -30.256 1.00 78.12 98 ASN A C 1
ATOM 791 O O . ASN A 1 98 ? 9.950 -0.979 -29.266 1.00 78.12 98 ASN A O 1
ATOM 795 N N . GLN A 1 99 ? 8.354 -2.258 -30.194 1.00 82.75 99 GLN A N 1
ATOM 796 C CA . GLN A 1 99 ? 7.920 -2.887 -28.937 1.00 82.75 99 GLN A CA 1
ATOM 797 C C . GLN A 1 99 ? 9.045 -3.632 -28.206 1.00 82.75 99 GLN A C 1
ATOM 799 O O . GLN A 1 99 ? 9.213 -3.474 -27.001 1.00 82.75 99 GLN A O 1
ATOM 804 N N . ARG A 1 100 ? 9.852 -4.433 -28.918 1.00 85.94 100 ARG A N 1
ATOM 805 C CA . ARG A 1 100 ? 10.865 -5.295 -28.276 1.00 85.94 100 ARG A CA 1
ATOM 806 C C . ARG A 1 100 ? 11.948 -4.503 -27.522 1.00 85.94 100 ARG A C 1
ATOM 808 O O . ARG A 1 100 ? 12.222 -4.866 -26.378 1.00 85.94 100 ARG A O 1
ATOM 815 N N . PRO A 1 101 ? 12.586 -3.461 -28.099 1.00 86.19 101 PRO A N 1
ATOM 816 C CA . PRO A 1 101 ? 13.535 -2.631 -27.353 1.00 86.19 101 PRO A CA 1
ATOM 817 C C . PRO A 1 101 ? 12.893 -1.917 -26.161 1.00 86.19 101 PRO A C 1
ATOM 819 O O . PRO A 1 101 ? 13.451 -1.956 -25.066 1.00 86.19 101 PRO A O 1
ATOM 822 N N . PHE A 1 102 ? 11.700 -1.344 -26.347 1.00 85.81 102 PHE A N 1
ATOM 823 C CA . PHE A 1 102 ? 10.959 -0.672 -25.281 1.00 85.81 102 PHE A CA 1
ATOM 824 C C . PHE A 1 102 ? 10.666 -1.617 -24.107 1.00 85.81 102 PHE A C 1
ATOM 826 O O . PHE A 1 102 ? 11.040 -1.322 -22.977 1.00 85.81 102 PHE A O 1
ATOM 833 N N . GLN A 1 103 ? 10.094 -2.794 -24.369 1.00 90.25 103 GLN A N 1
ATOM 834 C CA . GLN A 1 103 ? 9.756 -3.785 -23.339 1.00 90.25 103 GLN A CA 1
ATOM 835 C C . GLN A 1 103 ? 10.996 -4.307 -22.597 1.00 90.25 103 GLN A C 1
ATOM 837 O O . GLN A 1 103 ? 10.944 -4.523 -21.388 1.00 90.25 103 GLN A O 1
ATOM 842 N N . ARG A 1 104 ? 12.136 -4.472 -23.286 1.00 88.94 104 ARG A N 1
ATOM 843 C CA . ARG A 1 104 ? 13.408 -4.855 -22.644 1.00 88.94 104 ARG A CA 1
ATOM 844 C C . ARG A 1 104 ? 13.911 -3.784 -21.680 1.00 88.94 104 ARG A C 1
ATOM 846 O O . ARG A 1 104 ? 14.382 -4.114 -20.594 1.00 88.94 104 ARG A O 1
ATOM 853 N N . LEU A 1 105 ? 13.809 -2.516 -22.063 1.00 87.69 105 LEU A N 1
ATOM 854 C CA . LEU A 1 105 ? 14.227 -1.399 -21.218 1.00 87.69 105 LEU A CA 1
ATOM 855 C C . LEU A 1 105 ? 13.250 -1.148 -20.077 1.00 87.69 105 LEU A C 1
ATOM 857 O O . LEU A 1 105 ? 13.688 -0.876 -18.965 1.00 87.69 105 LEU A O 1
ATOM 861 N N . LEU A 1 106 ? 11.952 -1.316 -20.323 1.00 90.94 106 LEU A N 1
ATOM 862 C CA . LEU A 1 106 ? 10.921 -1.271 -19.295 1.00 90.94 106 LEU A CA 1
ATOM 863 C C . LEU A 1 106 ? 11.160 -2.367 -18.251 1.00 90.94 106 LEU A C 1
ATOM 865 O O . LEU A 1 106 ? 11.157 -2.087 -17.056 1.00 90.94 106 LEU A O 1
ATOM 869 N N . TYR A 1 107 ? 11.485 -3.588 -18.689 1.00 93.69 107 TYR A N 1
ATOM 870 C CA . TYR A 1 107 ? 11.918 -4.653 -17.786 1.00 93.69 107 TYR A CA 1
ATOM 871 C C . TYR A 1 107 ? 13.168 -4.258 -16.992 1.00 93.69 107 TYR A C 1
ATOM 873 O O . TYR A 1 107 ? 13.181 -4.426 -15.775 1.00 93.69 107 TYR A O 1
ATOM 881 N N . GLY A 1 108 ? 14.195 -3.709 -17.649 1.00 91.69 108 GLY A N 1
ATOM 882 C CA . GLY A 1 108 ? 15.411 -3.234 -16.982 1.00 91.69 108 GLY A CA 1
ATOM 883 C C . GLY A 1 108 ? 15.128 -2.161 -15.926 1.00 91.69 108 GLY A C 1
ATOM 884 O O . GLY A 1 108 ? 15.662 -2.230 -14.821 1.00 91.69 108 GLY A O 1
ATOM 885 N N . LEU A 1 109 ? 14.228 -1.224 -16.226 1.00 89.88 109 LEU A N 1
ATOM 886 C CA . LEU A 1 109 ? 13.771 -0.182 -15.311 1.00 89.88 109 LEU A CA 1
ATOM 887 C C . LEU A 1 109 ? 13.040 -0.776 -14.093 1.00 89.88 109 LEU A C 1
ATOM 889 O O . LEU A 1 109 ? 13.370 -0.434 -12.957 1.00 89.88 109 LEU A O 1
ATOM 893 N N . CYS A 1 110 ? 12.093 -1.697 -14.298 1.00 92.62 110 CYS A N 1
ATOM 894 C CA . CYS A 1 110 ? 11.386 -2.360 -13.196 1.00 92.62 110 CYS A CA 1
ATOM 895 C C . CYS A 1 110 ? 12.313 -3.256 -12.362 1.00 92.62 110 CYS A C 1
ATOM 897 O O . CYS A 1 110 ? 12.177 -3.333 -11.142 1.00 92.62 110 CYS A O 1
ATOM 899 N N . PHE A 1 111 ? 13.274 -3.924 -13.000 1.00 92.94 111 PHE A N 1
ATOM 900 C CA . PHE A 1 111 ? 14.275 -4.732 -12.312 1.00 92.94 111 PHE A CA 1
ATOM 901 C C . PHE A 1 111 ? 15.196 -3.863 -11.451 1.00 92.94 111 PHE A C 1
ATOM 903 O O . PHE A 1 111 ? 15.456 -4.194 -10.296 1.00 92.94 111 PHE A O 1
ATOM 910 N N . PHE A 1 112 ? 15.633 -2.719 -11.977 1.00 89.31 112 PHE A N 1
ATOM 911 C CA . PHE A 1 112 ? 16.414 -1.735 -11.233 1.00 89.31 112 PHE A CA 1
ATOM 912 C C . PHE A 1 112 ? 15.634 -1.163 -10.042 1.00 89.31 112 PHE A C 1
ATOM 914 O O . PHE A 1 112 ? 16.167 -1.103 -8.935 1.00 89.31 112 PHE A O 1
ATOM 921 N N . HIS A 1 113 ? 14.354 -0.826 -10.237 1.00 89.50 113 HIS A N 1
ATOM 922 C CA . HIS A 1 113 ? 13.449 -0.410 -9.161 1.00 89.50 113 HIS A CA 1
ATOM 923 C C . HIS A 1 113 ? 13.381 -1.456 -8.041 1.00 89.50 113 HIS A C 1
ATOM 925 O O . HIS A 1 113 ? 13.605 -1.143 -6.871 1.00 89.50 113 HIS A O 1
ATOM 931 N N . ALA A 1 114 ? 13.146 -2.716 -8.413 1.00 90.81 114 ALA A N 1
ATOM 932 C CA . ALA A 1 114 ? 13.085 -3.833 -7.481 1.00 90.81 114 ALA A CA 1
ATOM 933 C C . ALA A 1 114 ? 14.418 -4.052 -6.741 1.00 90.81 114 ALA A C 1
ATOM 935 O O . ALA A 1 114 ? 14.416 -4.320 -5.540 1.00 90.81 114 ALA A O 1
ATOM 936 N N . LEU A 1 115 ? 15.553 -3.904 -7.433 1.00 89.38 115 LEU A N 1
ATOM 937 C CA . LEU A 1 115 ? 16.887 -4.033 -6.845 1.00 89.38 115 LEU A CA 1
ATOM 938 C C . LEU A 1 115 ? 17.171 -2.922 -5.827 1.00 89.38 115 LEU A C 1
ATOM 940 O O . LEU A 1 115 ? 17.683 -3.210 -4.746 1.00 89.38 115 LEU A O 1
ATOM 944 N N . ILE A 1 116 ? 16.825 -1.670 -6.143 1.00 86.06 116 ILE A N 1
ATOM 945 C CA . ILE A 1 116 ? 16.960 -0.538 -5.214 1.00 86.06 116 ILE A CA 1
ATOM 946 C C . ILE A 1 116 ? 16.148 -0.790 -3.945 1.00 86.06 116 ILE A C 1
ATOM 948 O O . ILE A 1 116 ? 16.672 -0.605 -2.844 1.00 86.06 116 ILE A O 1
ATOM 952 N N . GLN A 1 117 ? 14.899 -1.242 -4.091 1.00 86.38 117 GLN A N 1
ATOM 953 C CA . GLN A 1 117 ? 14.027 -1.547 -2.956 1.00 86.38 117 GLN A CA 1
ATOM 954 C C . GLN A 1 117 ? 14.624 -2.627 -2.055 1.00 86.38 117 GLN A C 1
ATOM 956 O O . GLN A 1 117 ? 14.730 -2.417 -0.849 1.00 86.38 117 GLN A O 1
ATOM 961 N N . GLU A 1 118 ? 15.111 -3.729 -2.626 1.00 88.12 118 GLU A N 1
ATOM 962 C CA . GLU A 1 118 ? 15.767 -4.783 -1.845 1.00 88.12 118 GLU A CA 1
ATOM 963 C C . GLU A 1 118 ? 17.063 -4.296 -1.190 1.00 88.12 118 GLU A C 1
ATOM 965 O O . GLU A 1 118 ? 17.363 -4.652 -0.050 1.00 88.12 118 GLU A O 1
ATOM 970 N N . ARG A 1 119 ? 17.821 -3.424 -1.864 1.00 85.81 119 ARG A N 1
ATOM 971 C CA . ARG A 1 119 ? 19.072 -2.880 -1.327 1.00 85.81 119 ARG A CA 1
ATOM 972 C C . ARG A 1 119 ? 18.852 -2.025 -0.071 1.00 85.81 119 ARG A C 1
ATOM 974 O O . ARG A 1 119 ? 19.751 -1.946 0.765 1.00 85.81 119 ARG A O 1
ATOM 981 N N . ARG A 1 120 ? 17.671 -1.415 0.108 1.00 80.56 120 ARG A N 1
ATOM 982 C CA . ARG A 1 120 ? 17.323 -0.662 1.335 1.00 80.56 120 ARG A CA 1
ATOM 983 C C . ARG A 1 120 ? 17.339 -1.546 2.584 1.00 80.56 120 ARG A C 1
ATOM 985 O O . ARG A 1 120 ? 17.684 -1.061 3.659 1.00 80.56 120 ARG A O 1
ATOM 992 N N . ASN A 1 121 ? 17.068 -2.844 2.438 1.00 83.38 121 ASN A N 1
ATOM 993 C CA . ASN A 1 121 ? 17.051 -3.792 3.556 1.00 83.38 121 ASN A CA 1
ATOM 994 C C . ASN A 1 121 ? 18.443 -4.029 4.174 1.00 83.38 121 ASN A C 1
ATOM 996 O O . ASN A 1 121 ? 18.540 -4.566 5.273 1.00 83.38 121 ASN A O 1
ATOM 1000 N N . PHE A 1 122 ? 19.520 -3.601 3.506 1.00 84.81 122 PHE A N 1
ATOM 1001 C CA . PHE A 1 122 ? 20.897 -3.740 3.994 1.00 84.81 122 PHE A CA 1
ATOM 1002 C C . PHE A 1 122 ? 21.370 -2.543 4.839 1.00 84.81 122 PHE A C 1
ATOM 1004 O O . PHE A 1 122 ? 22.527 -2.511 5.266 1.00 84.81 122 PHE A O 1
ATOM 1011 N N . GLY A 1 123 ? 20.506 -1.549 5.080 1.00 80.62 123 GLY A N 1
ATOM 1012 C CA . GLY A 1 123 ? 20.825 -0.392 5.917 1.00 80.62 123 GLY A CA 1
ATOM 1013 C C . GLY A 1 123 ? 22.094 0.342 5.444 1.00 80.62 123 GLY A C 1
ATOM 1014 O O . GLY A 1 123 ? 22.241 0.560 4.237 1.00 80.62 123 GLY A O 1
ATOM 1015 N N . PRO A 1 124 ? 23.037 0.675 6.350 1.00 78.19 124 PRO A N 1
ATOM 1016 C CA . PRO A 1 124 ? 24.277 1.380 6.002 1.00 78.19 124 PRO A CA 1
ATOM 1017 C C . PRO A 1 124 ? 25.179 0.657 4.986 1.00 78.19 124 PRO A C 1
ATOM 1019 O O . PRO A 1 124 ? 25.978 1.299 4.312 1.00 78.19 124 PRO A O 1
ATOM 1022 N N . LEU A 1 125 ? 25.064 -0.674 4.853 1.00 80.75 125 LEU A N 1
ATOM 1023 C CA . LEU A 1 125 ? 25.816 -1.445 3.849 1.00 80.75 125 LEU A CA 1
ATOM 1024 C C . LEU A 1 125 ? 25.217 -1.299 2.443 1.00 80.75 125 LEU A C 1
ATOM 1026 O O . LEU A 1 125 ? 25.924 -1.398 1.440 1.00 80.75 125 LEU A O 1
ATOM 1030 N N . GLY A 1 126 ? 23.905 -1.075 2.365 1.00 75.56 126 GLY A N 1
ATOM 1031 C CA . GLY A 1 126 ? 23.206 -0.825 1.110 1.00 75.56 126 GLY A CA 1
ATOM 1032 C C . GLY A 1 126 ? 23.376 0.616 0.638 1.00 75.56 126 GLY A C 1
ATOM 1033 O O . GLY A 1 126 ? 23.613 0.844 -0.552 1.00 75.56 126 GLY A O 1
ATOM 1034 N N . TRP A 1 127 ? 23.278 1.567 1.571 1.00 73.69 127 TRP A N 1
ATOM 1035 C CA . TRP A 1 127 ? 23.173 2.998 1.298 1.00 73.69 127 TRP A CA 1
ATOM 1036 C C . TRP A 1 127 ? 23.902 3.821 2.356 1.00 73.69 127 TRP A C 1
ATOM 1038 O O . TRP A 1 127 ? 23.648 3.663 3.545 1.00 73.69 127 TRP A O 1
ATOM 1048 N N . ASN A 1 128 ? 24.743 4.761 1.920 1.00 71.38 128 ASN A N 1
ATOM 1049 C CA . ASN A 1 128 ? 25.299 5.769 2.827 1.00 71.38 128 ASN A CA 1
ATOM 1050 C C . ASN A 1 128 ? 24.237 6.823 3.199 1.00 71.38 128 ASN A C 1
ATOM 1052 O O . ASN A 1 128 ? 24.172 7.285 4.332 1.00 71.38 128 ASN A O 1
ATOM 1056 N N . VAL A 1 129 ? 23.365 7.156 2.238 1.00 75.94 129 VAL A N 1
ATOM 1057 C CA . VAL A 1 129 ? 22.164 7.976 2.426 1.00 75.94 129 VAL A CA 1
ATOM 1058 C C . VAL A 1 129 ? 21.004 7.253 1.739 1.00 75.94 129 VAL A C 1
ATOM 1060 O O . VAL A 1 129 ? 21.097 7.001 0.536 1.00 75.94 129 VAL A O 1
ATOM 1063 N N . PRO A 1 130 ? 19.947 6.854 2.465 1.00 66.19 130 PRO A N 1
ATOM 1064 C CA . PRO A 1 130 ? 18.840 6.121 1.870 1.00 66.19 130 PRO A CA 1
ATOM 1065 C C . PRO A 1 130 ? 18.027 7.039 0.953 1.00 66.19 130 PRO A C 1
ATOM 1067 O O . PRO A 1 130 ? 17.585 8.105 1.372 1.00 66.19 130 PRO A O 1
ATOM 1070 N N . TYR A 1 131 ? 17.797 6.597 -0.283 1.00 77.56 131 TYR A N 1
ATOM 1071 C CA . TYR A 1 131 ? 16.842 7.222 -1.193 1.00 77.56 131 TYR A CA 1
ATOM 1072 C C . TYR A 1 131 ? 15.593 6.345 -1.328 1.00 77.56 131 TYR A C 1
ATOM 1074 O O . TYR A 1 131 ? 15.679 5.118 -1.440 1.00 77.56 131 TYR A O 1
ATOM 1082 N N . GLU A 1 132 ? 14.420 6.972 -1.296 1.00 75.44 132 GLU A N 1
ATOM 1083 C CA . GLU A 1 132 ? 13.131 6.293 -1.391 1.00 75.44 132 GLU A CA 1
ATOM 1084 C C . GLU A 1 132 ? 12.597 6.339 -2.822 1.00 75.44 132 GLU A C 1
ATOM 1086 O O . GLU A 1 132 ? 11.744 7.154 -3.150 1.00 75.44 132 GLU A O 1
ATOM 1091 N N . PHE A 1 133 ? 13.088 5.427 -3.666 1.00 80.62 133 PHE A N 1
ATOM 1092 C CA . PHE A 1 133 ? 12.533 5.231 -5.004 1.00 80.62 133 PHE A CA 1
ATOM 1093 C C . PHE A 1 133 ? 11.176 4.517 -4.902 1.00 80.62 133 PHE A C 1
ATOM 1095 O O . PHE A 1 133 ? 11.100 3.307 -4.644 1.00 80.62 133 PHE A O 1
ATOM 1102 N N . ASN A 1 134 ? 10.103 5.289 -5.036 1.00 83.44 134 ASN A N 1
ATOM 1103 C CA . ASN A 1 134 ? 8.734 4.885 -4.741 1.00 83.44 134 ASN A CA 1
ATOM 1104 C C . ASN A 1 134 ? 7.908 4.646 -6.024 1.00 83.44 134 ASN A C 1
ATOM 1106 O O . ASN A 1 134 ? 8.420 4.664 -7.145 1.00 83.44 134 ASN A O 1
ATOM 1110 N N . GLU A 1 135 ? 6.613 4.365 -5.858 1.00 86.25 135 GLU A N 1
ATOM 1111 C CA . GLU A 1 135 ? 5.695 4.071 -6.968 1.00 86.25 135 GLU A CA 1
ATOM 1112 C C . GLU A 1 135 ? 5.505 5.252 -7.934 1.00 86.25 135 GLU A C 1
ATOM 1114 O O . GLU A 1 135 ? 5.297 5.053 -9.133 1.00 86.25 135 GLU A O 1
ATOM 1119 N N . SER A 1 136 ? 5.600 6.487 -7.440 1.00 85.75 136 SER A N 1
ATOM 1120 C CA . SER A 1 136 ? 5.505 7.676 -8.288 1.00 85.75 136 SER A CA 1
ATOM 1121 C C . SER A 1 136 ? 6.724 7.810 -9.200 1.00 85.75 136 SER A C 1
ATOM 1123 O O . SER A 1 136 ? 6.559 8.084 -10.390 1.00 85.75 136 SER A O 1
ATOM 1125 N N . ASP A 1 137 ? 7.922 7.507 -8.693 1.00 87.06 137 ASP A N 1
ATOM 1126 C CA . ASP A 1 137 ? 9.159 7.625 -9.461 1.00 87.06 137 ASP A CA 1
ATOM 1127 C C . ASP A 1 137 ? 9.220 6.607 -10.609 1.00 87.06 137 ASP A C 1
ATOM 1129 O O . ASP A 1 137 ? 9.554 6.962 -11.743 1.00 87.06 137 ASP A O 1
ATOM 1133 N N . ILE A 1 138 ? 8.842 5.346 -10.355 1.00 88.19 138 ILE A N 1
ATOM 1134 C CA . ILE A 1 138 ? 8.760 4.312 -11.404 1.00 88.19 138 ILE A CA 1
ATOM 1135 C C . ILE A 1 138 ? 7.688 4.650 -12.445 1.00 88.19 138 ILE A C 1
ATOM 1137 O O . ILE A 1 138 ? 7.925 4.478 -13.641 1.00 88.19 138 ILE A O 1
ATOM 1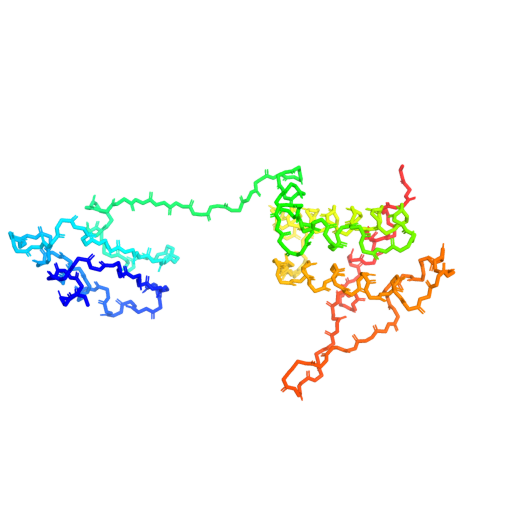141 N N . ARG A 1 139 ? 6.542 5.203 -12.024 1.00 88.38 139 ARG A N 1
ATOM 1142 C CA . ARG A 1 139 ? 5.476 5.653 -12.932 1.00 88.38 139 ARG A CA 1
ATOM 1143 C C . ARG A 1 139 ? 5.947 6.781 -13.846 1.00 88.38 139 ARG A C 1
ATOM 1145 O O . ARG A 1 139 ? 5.678 6.738 -15.046 1.00 88.38 139 ARG A O 1
ATOM 1152 N N . ILE A 1 140 ? 6.637 7.781 -13.301 1.00 87.06 140 ILE A N 1
ATOM 1153 C CA . ILE A 1 140 ? 7.191 8.894 -14.085 1.00 87.06 140 ILE A CA 1
ATOM 1154 C C . ILE A 1 140 ? 8.279 8.377 -15.032 1.00 87.06 140 ILE A C 1
ATOM 1156 O O . ILE A 1 140 ? 8.229 8.668 -16.226 1.00 87.06 140 ILE A O 1
ATOM 1160 N N . SER A 1 141 ? 9.191 7.539 -14.535 1.00 88.12 141 SER A N 1
ATOM 1161 C CA . SER A 1 141 ? 10.274 6.949 -15.332 1.00 88.12 141 SER A CA 1
ATOM 1162 C C . SER A 1 141 ? 9.741 6.123 -16.506 1.00 88.12 141 SER A C 1
ATOM 1164 O O . SER A 1 141 ? 10.254 6.219 -17.619 1.00 88.12 141 SER A O 1
ATOM 1166 N N . ALA A 1 142 ? 8.681 5.337 -16.289 1.00 90.12 142 ALA A N 1
ATOM 1167 C CA . ALA A 1 142 ? 8.049 4.534 -17.333 1.00 90.12 142 ALA A CA 1
ATOM 1168 C C . ALA A 1 142 ? 7.413 5.415 -18.421 1.00 90.12 142 ALA A C 1
ATOM 1170 O O . ALA A 1 142 ? 7.591 5.147 -19.610 1.00 90.12 142 ALA A O 1
ATOM 1171 N N . LYS A 1 143 ? 6.721 6.496 -18.037 1.00 88.50 143 LYS A N 1
ATOM 1172 C CA . LYS A 1 143 ? 6.154 7.459 -18.996 1.00 88.50 143 LYS A CA 1
ATOM 1173 C C . LYS A 1 143 ? 7.233 8.178 -19.798 1.00 88.50 143 LYS A C 1
ATOM 1175 O O . LYS A 1 143 ? 7.132 8.261 -21.014 1.00 88.50 143 LYS A O 1
ATOM 1180 N N . GLN A 1 144 ? 8.297 8.635 -19.143 1.00 86.81 144 GLN A N 1
ATOM 1181 C CA . GLN A 1 144 ? 9.426 9.270 -19.825 1.00 86.81 144 GLN A CA 1
ATOM 1182 C C . GLN A 1 144 ? 10.105 8.311 -20.811 1.00 86.81 144 GLN A C 1
ATOM 1184 O O . GLN A 1 144 ? 10.434 8.702 -21.933 1.00 86.81 144 GLN A O 1
ATOM 1189 N N . LEU A 1 145 ? 10.268 7.042 -20.421 1.00 85.50 145 LEU A N 1
ATOM 1190 C CA . LEU A 1 145 ? 10.753 5.994 -21.313 1.00 85.50 145 LEU A CA 1
ATOM 1191 C C . LEU A 1 145 ? 9.836 5.865 -22.536 1.00 85.50 145 LEU A C 1
ATOM 1193 O O . LEU A 1 145 ? 10.323 5.935 -23.659 1.00 85.50 145 LEU A O 1
ATOM 1197 N N . GLN A 1 146 ? 8.521 5.757 -22.348 1.00 85.62 146 GLN A N 1
ATOM 1198 C CA . GLN A 1 146 ? 7.553 5.707 -23.449 1.00 85.62 146 GLN A CA 1
ATOM 1199 C C . GLN A 1 146 ? 7.664 6.925 -24.384 1.00 85.62 146 GLN A C 1
ATOM 1201 O O . GLN A 1 146 ? 7.769 6.764 -25.600 1.00 85.62 146 GLN A O 1
ATOM 1206 N N . GLU A 1 147 ? 7.703 8.139 -23.834 1.00 83.88 147 GLU A N 1
ATOM 1207 C CA . GLU A 1 147 ? 7.824 9.377 -24.612 1.00 83.88 147 GLU A CA 1
ATOM 1208 C C . GLU A 1 147 ? 9.114 9.426 -25.439 1.00 83.88 147 GLU A C 1
ATOM 1210 O O . GLU A 1 147 ? 9.090 9.857 -26.594 1.00 83.88 147 GLU A O 1
ATOM 1215 N N . SER A 1 148 ? 10.236 8.962 -24.878 1.00 80.19 148 SER A N 1
ATOM 1216 C CA . SER A 1 148 ? 11.512 8.895 -25.602 1.00 80.19 148 SER A CA 1
ATOM 1217 C C . SER A 1 148 ? 11.453 7.973 -26.824 1.00 80.19 148 SER A C 1
ATOM 1219 O O . SER A 1 148 ? 12.034 8.293 -27.857 1.00 80.19 148 SER A O 1
ATOM 1221 N N . PHE A 1 149 ? 10.685 6.883 -26.744 1.00 75.81 149 PHE A N 1
ATOM 1222 C CA . PHE A 1 149 ? 10.464 5.958 -27.858 1.00 75.81 149 PHE A CA 1
ATOM 1223 C C . PHE A 1 149 ? 9.459 6.487 -28.892 1.00 75.81 149 PHE A C 1
ATOM 1225 O O . PHE A 1 149 ? 9.459 6.027 -30.032 1.00 75.81 149 PHE A O 1
ATOM 1232 N N . GLY A 1 150 ? 8.606 7.443 -28.511 1.00 65.94 150 GLY A N 1
ATOM 1233 C CA . GLY A 1 150 ? 7.662 8.102 -29.415 1.00 65.94 150 GLY A CA 1
ATOM 1234 C C . GLY A 1 150 ? 8.276 9.226 -30.257 1.00 65.94 150 GLY A C 1
ATOM 1235 O O . GLY A 1 150 ? 7.729 9.559 -31.306 1.00 65.94 150 GLY A O 1
ATOM 1236 N N . LYS A 1 151 ? 9.397 9.816 -29.814 1.00 60.66 151 LYS A N 1
ATOM 1237 C CA . LYS A 1 151 ? 10.031 10.978 -30.465 1.00 60.66 151 LYS A CA 1
ATOM 1238 C C . LYS A 1 151 ? 11.113 10.618 -31.489 1.00 60.66 151 LYS A C 1
ATOM 1240 O O . LYS A 1 151 ? 11.361 11.436 -32.367 1.00 60.66 151 LYS A O 1
ATOM 1245 N N . ASP A 1 152 ? 11.714 9.427 -31.414 1.00 54.84 152 ASP A N 1
ATOM 1246 C CA . ASP A 1 152 ? 12.790 9.015 -32.327 1.00 54.84 152 ASP A CA 1
ATOM 1247 C C . ASP A 1 152 ? 12.738 7.500 -32.655 1.00 54.84 152 ASP A C 1
ATOM 1249 O O . ASP A 1 152 ? 12.967 6.667 -31.771 1.00 54.84 152 ASP A O 1
ATOM 1253 N N . PRO A 1 153 ? 12.469 7.097 -33.914 1.00 51.34 153 PRO A N 1
ATOM 1254 C CA . PRO A 1 153 ? 12.411 5.686 -34.312 1.00 51.34 153 PRO A CA 1
ATOM 1255 C C . PRO A 1 153 ? 13.786 4.987 -34.356 1.00 51.34 153 PRO A C 1
ATOM 1257 O O . PRO A 1 153 ? 13.831 3.755 -34.336 1.00 51.34 153 PRO A O 1
ATOM 1260 N N . ASP A 1 154 ? 14.890 5.749 -34.353 1.00 50.78 154 ASP A N 1
ATOM 1261 C CA . ASP A 1 154 ? 16.275 5.260 -34.485 1.00 50.78 154 ASP A CA 1
ATOM 1262 C C . ASP A 1 154 ? 17.056 5.180 -33.155 1.00 50.78 154 ASP A C 1
ATOM 1264 O O . ASP A 1 154 ? 18.266 4.924 -33.143 1.00 50.78 154 ASP A O 1
ATOM 1268 N N . VAL A 1 155 ? 16.394 5.329 -32.000 1.00 50.62 155 VAL A N 1
ATOM 1269 C CA . VAL A 1 155 ? 17.016 5.154 -30.668 1.00 50.62 155 VAL A CA 1
ATOM 1270 C C . VAL A 1 155 ? 17.201 3.658 -30.355 1.00 50.62 155 VAL A C 1
ATOM 1272 O O . VAL A 1 155 ? 16.669 3.080 -29.414 1.00 50.62 155 VAL A O 1
ATOM 1275 N N . GLY A 1 156 ? 18.021 3.002 -31.176 1.00 44.62 156 GLY A N 1
ATOM 1276 C CA . GLY A 1 156 ? 18.750 1.778 -30.840 1.00 44.62 156 GLY A CA 1
ATOM 1277 C C . GLY A 1 156 ? 20.021 2.055 -30.029 1.00 44.62 156 GLY A C 1
ATOM 1278 O O . GLY A 1 156 ? 20.719 1.123 -29.639 1.00 44.62 156 GLY A O 1
ATOM 1279 N N . THR A 1 157 ? 20.325 3.324 -29.743 1.00 43.75 157 THR A N 1
ATOM 1280 C CA . THR A 1 157 ? 21.456 3.711 -28.899 1.00 43.75 157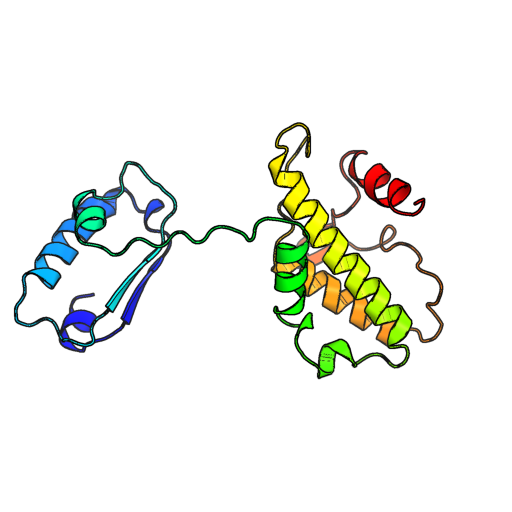 THR A CA 1
ATOM 1281 C C . THR A 1 157 ? 20.909 4.254 -27.593 1.00 43.75 157 THR A C 1
ATOM 1283 O O . THR A 1 157 ? 20.464 5.397 -27.524 1.00 43.75 157 THR A O 1
ATOM 1286 N N . PHE A 1 158 ? 20.948 3.429 -26.549 1.00 43.94 158 PHE A N 1
ATOM 1287 C CA . PHE A 1 158 ? 20.752 3.869 -25.175 1.00 43.94 158 PHE A CA 1
ATOM 1288 C C . PHE A 1 158 ? 21.894 4.843 -24.845 1.00 43.94 158 PHE A C 1
ATOM 1290 O O . PHE A 1 158 ? 22.929 4.454 -24.308 1.00 43.94 158 PHE A O 1
ATOM 1297 N N . ARG A 1 159 ? 21.762 6.122 -25.222 1.00 41.41 159 ARG A N 1
ATOM 1298 C CA . ARG A 1 159 ? 22.498 7.164 -24.513 1.00 41.41 159 ARG A CA 1
ATOM 1299 C C . ARG A 1 159 ? 21.931 7.099 -23.108 1.00 41.41 159 ARG A C 1
ATOM 1301 O O . ARG A 1 159 ? 20.719 7.266 -22.965 1.00 41.41 159 ARG A O 1
ATOM 1308 N N . PRO A 1 160 ? 22.742 6.752 -22.098 1.00 39.41 160 PRO A N 1
ATOM 1309 C CA . PRO A 1 160 ? 22.208 6.638 -20.765 1.00 39.41 160 PRO A CA 1
ATOM 1310 C C . PRO A 1 160 ? 21.516 7.958 -20.443 1.00 39.41 160 PRO A C 1
ATOM 1312 O O . PRO A 1 160 ? 22.033 9.029 -20.773 1.00 39.41 160 PRO A O 1
ATOM 1315 N N . PHE A 1 161 ? 20.359 7.856 -19.798 1.00 40.84 161 PHE A N 1
ATOM 1316 C CA . PHE A 1 161 ? 19.532 8.938 -19.253 1.00 40.84 161 PHE A CA 1
ATOM 1317 C C . PHE A 1 161 ? 20.273 9.750 -18.155 1.00 40.84 161 PHE A C 1
ATOM 1319 O O . PHE A 1 161 ? 19.690 10.283 -17.223 1.00 40.84 161 PHE A O 1
ATOM 1326 N N . LEU A 1 162 ? 21.603 9.784 -18.244 1.00 39.03 162 LEU A N 1
ATOM 1327 C CA . LEU A 1 162 ? 22.597 10.363 -17.362 1.00 39.03 162 LEU A CA 1
ATOM 1328 C C . LEU A 1 162 ? 22.945 11.808 -17.737 1.00 39.03 162 LEU A C 1
ATOM 1330 O O . LEU A 1 162 ? 23.703 12.433 -17.001 1.00 39.03 162 LEU A O 1
ATOM 1334 N N . SER A 1 163 ? 22.473 12.333 -18.877 1.00 33.34 163 SER A N 1
ATOM 1335 C CA . SER A 1 163 ? 22.990 13.608 -19.390 1.00 33.34 163 SER A CA 1
ATOM 1336 C C . SER A 1 163 ? 22.062 14.816 -19.335 1.00 33.34 163 SER A C 1
ATOM 1338 O O . SER A 1 163 ? 22.597 15.907 -19.506 1.00 33.34 163 SER A O 1
ATOM 1340 N N . GLN A 1 164 ? 20.748 14.717 -19.095 1.00 32.88 164 GLN A N 1
ATOM 1341 C CA . GLN A 1 164 ? 19.914 15.931 -19.042 1.00 32.88 164 GLN A CA 1
ATOM 1342 C C . GLN A 1 164 ? 18.686 15.842 -18.132 1.00 32.88 164 GLN A C 1
ATOM 1344 O O . GLN A 1 164 ? 17.914 14.895 -18.214 1.00 32.88 164 GLN A O 1
ATOM 1349 N N . GLY A 1 165 ? 18.481 16.927 -17.377 1.00 35.91 165 GLY A N 1
ATOM 1350 C CA . GLY A 1 165 ? 17.154 17.452 -17.066 1.00 35.91 165 GLY A CA 1
ATOM 1351 C C . GLY A 1 165 ? 16.876 17.625 -15.582 1.00 35.91 165 GLY A C 1
ATOM 1352 O O . GLY A 1 165 ? 16.645 16.659 -14.873 1.00 35.91 165 GLY A O 1
ATOM 1353 N N . THR A 1 166 ? 16.845 18.865 -15.107 1.00 33.53 166 THR A N 1
ATOM 1354 C CA . THR A 1 166 ? 15.883 19.267 -14.076 1.00 33.53 166 THR A CA 1
ATOM 1355 C C . THR A 1 166 ? 14.464 19.004 -14.609 1.00 33.53 166 THR A C 1
ATOM 1357 O O . THR A 1 166 ? 14.206 19.189 -15.798 1.00 33.53 166 THR A O 1
ATOM 1360 N N . VAL A 1 167 ? 13.557 18.526 -13.761 1.00 36.72 167 VAL A N 1
ATOM 1361 C CA . VAL A 1 167 ? 12.113 18.471 -14.024 1.00 36.72 167 VAL A CA 1
ATOM 1362 C C . VAL A 1 167 ? 11.481 19.611 -13.240 1.00 36.72 167 VAL A C 1
ATOM 1364 O O . VAL A 1 167 ? 11.751 19.776 -12.055 1.00 36.72 167 VAL A O 1
ATOM 1367 N N . GLU A 1 168 ? 10.666 20.425 -13.896 1.00 30.41 168 GLU A N 1
ATOM 1368 C CA . GLU A 1 168 ? 9.929 21.497 -13.236 1.00 30.41 168 GLU A CA 1
ATOM 1369 C C . GLU A 1 168 ? 8.616 20.926 -12.682 1.00 30.41 168 GLU A C 1
ATOM 1371 O O . GLU A 1 168 ? 7.791 20.407 -13.438 1.00 30.41 168 GLU A O 1
ATOM 1376 N N . VAL A 1 169 ? 8.438 20.978 -11.362 1.00 34.91 169 VAL A N 1
ATOM 1377 C CA . VAL A 1 169 ? 7.193 20.593 -10.681 1.00 34.91 169 VAL A CA 1
ATOM 1378 C C . VAL A 1 169 ? 6.704 21.820 -9.922 1.00 34.91 169 VAL A C 1
ATOM 1380 O O . VAL A 1 169 ? 7.440 22.376 -9.113 1.00 34.91 169 VAL A O 1
ATOM 1383 N N . ASP A 1 170 ? 5.490 22.282 -10.226 1.00 29.81 170 ASP A N 1
ATOM 1384 C CA . ASP A 1 170 ? 4.855 23.447 -9.589 1.00 29.81 170 ASP A CA 1
ATOM 1385 C C . ASP A 1 170 ? 5.703 24.740 -9.610 1.00 29.81 170 ASP A C 1
ATOM 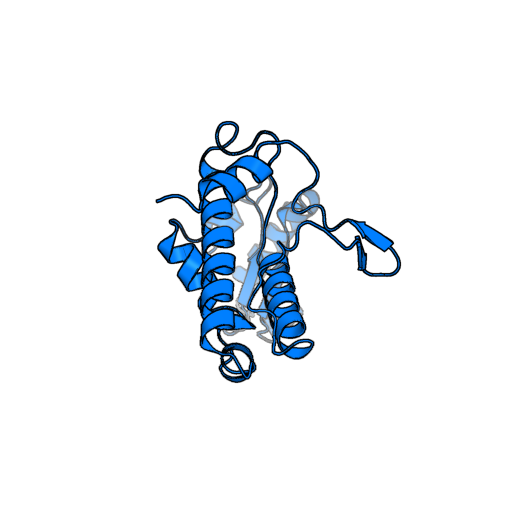1387 O O . ASP A 1 170 ? 5.728 25.509 -8.649 1.00 29.81 170 ASP A O 1
ATOM 1391 N N . GLY A 1 171 ? 6.413 24.991 -10.718 1.00 29.98 171 GLY A N 1
ATOM 1392 C CA . GLY A 1 171 ? 7.275 26.172 -10.888 1.00 29.98 171 GLY A CA 1
ATOM 1393 C C . GLY A 1 171 ? 8.595 26.106 -10.113 1.00 29.98 171 GLY A C 1
ATOM 1394 O O . GLY A 1 171 ? 9.290 27.113 -9.982 1.00 29.98 171 GLY A O 1
ATOM 1395 N N . VAL A 1 172 ? 8.942 24.930 -9.582 1.00 32.69 172 VAL A N 1
ATOM 1396 C CA . VAL A 1 172 ? 10.226 24.660 -8.937 1.00 32.69 172 VAL A CA 1
ATOM 1397 C C . VAL A 1 172 ? 11.039 23.733 -9.835 1.00 32.69 172 VAL A C 1
ATOM 1399 O O . VAL A 1 172 ? 10.672 22.576 -10.058 1.00 32.69 172 VAL A O 1
ATOM 1402 N N . GLU A 1 173 ? 12.176 24.226 -10.333 1.00 34.94 173 GLU A N 1
ATOM 1403 C CA . GLU A 1 173 ? 13.177 23.387 -10.993 1.00 34.94 173 GLU A CA 1
ATOM 1404 C C . GLU A 1 173 ? 13.711 22.362 -9.989 1.00 34.94 173 GLU A C 1
ATOM 1406 O O . GLU A 1 173 ? 14.513 22.669 -9.104 1.00 34.94 173 GLU A O 1
ATOM 1411 N N . THR A 1 174 ? 13.261 21.119 -10.120 1.00 33.69 174 THR A N 1
ATOM 1412 C CA . THR A 1 174 ? 13.739 20.008 -9.308 1.00 33.69 174 THR A CA 1
ATOM 1413 C C . THR A 1 174 ? 14.799 19.271 -10.122 1.00 33.69 174 THR A C 1
ATOM 1415 O O . THR A 1 174 ? 14.484 18.723 -11.177 1.00 33.69 174 THR A O 1
ATOM 1418 N N . PRO A 1 175 ? 16.081 19.246 -9.722 1.00 36.09 175 PRO A N 1
ATOM 1419 C CA . PRO A 1 175 ? 17.058 18.411 -10.408 1.00 36.09 175 PRO A CA 1
ATOM 1420 C C . PRO A 1 175 ? 16.577 16.961 -10.370 1.00 36.09 175 PRO A C 1
ATOM 1422 O O . PRO A 1 175 ? 16.204 16.466 -9.305 1.00 36.09 175 PRO A O 1
ATOM 1425 N N . VAL A 1 176 ? 16.591 16.266 -11.516 1.00 39.38 176 VAL A N 1
ATOM 1426 C CA . VAL A 1 176 ? 16.486 14.802 -11.534 1.00 39.38 176 VAL A CA 1
ATOM 1427 C C . VAL A 1 176 ? 17.786 14.278 -10.939 1.00 39.38 176 VAL A C 1
ATOM 1429 O O . VAL A 1 176 ? 18.731 13.885 -11.622 1.00 39.38 176 VAL A O 1
ATOM 1432 N N . THR A 1 177 ? 17.868 14.332 -9.616 1.00 37.22 177 THR A N 1
ATOM 1433 C CA . THR A 1 177 ? 18.958 13.784 -8.820 1.00 37.22 177 THR A CA 1
ATOM 1434 C C . THR A 1 177 ? 18.753 12.279 -8.729 1.00 37.22 177 THR A C 1
ATOM 1436 O O . THR A 1 177 ? 18.629 11.725 -7.648 1.00 37.22 177 THR A O 1
ATOM 1439 N N . ILE A 1 178 ? 18.682 11.591 -9.870 1.00 40.34 178 ILE A N 1
ATOM 1440 C CA . ILE A 1 178 ? 18.787 10.129 -9.863 1.00 40.34 178 ILE A CA 1
ATOM 1441 C C . ILE A 1 178 ? 20.269 9.737 -9.871 1.00 40.34 178 ILE A C 1
ATOM 1443 O O . ILE A 1 178 ? 20.611 8.678 -9.362 1.00 40.34 178 ILE A O 1
ATOM 1447 N N . LEU A 1 179 ? 21.190 10.569 -10.388 1.00 39.41 179 LEU A N 1
ATOM 1448 C CA . LEU A 1 179 ? 22.583 10.141 -10.612 1.00 39.41 179 LEU A CA 1
ATOM 1449 C C . LEU A 1 179 ? 23.629 11.259 -10.469 1.00 39.41 179 LEU A C 1
ATOM 1451 O O . LEU A 1 179 ? 24.566 11.315 -11.265 1.00 39.41 179 LEU A O 1
ATOM 1455 N N . ARG A 1 180 ? 23.501 12.165 -9.488 1.00 32.12 180 ARG A N 1
ATOM 1456 C CA . ARG A 1 180 ? 24.556 13.175 -9.262 1.00 32.12 180 ARG A CA 1
ATOM 1457 C C . ARG A 1 180 ? 25.173 13.233 -7.875 1.00 32.12 180 ARG A C 1
ATOM 1459 O O . ARG A 1 180 ? 26.273 13.765 -7.787 1.00 32.12 180 ARG A O 1
ATOM 1466 N N . ASP A 1 181 ? 24.576 12.620 -6.854 1.00 31.59 181 ASP A N 1
ATOM 1467 C CA . ASP A 1 181 ? 25.206 12.588 -5.535 1.00 31.59 181 ASP A CA 1
ATOM 1468 C C . ASP A 1 181 ? 25.617 11.188 -5.083 1.00 31.59 181 ASP A C 1
ATOM 1470 O O . ASP A 1 181 ? 24.818 10.259 -4.971 1.00 31.59 181 ASP A O 1
ATOM 1474 N N . SER A 1 182 ? 26.912 11.100 -4.769 1.00 36.38 182 SER A N 1
ATOM 1475 C CA . SER A 1 182 ? 27.676 9.994 -4.188 1.00 36.38 182 SER A CA 1
ATOM 1476 C C . SER A 1 182 ? 27.920 8.774 -5.096 1.00 36.38 182 SER A C 1
ATOM 1478 O O . SER A 1 182 ? 27.014 8.044 -5.495 1.00 36.38 182 SER A O 1
ATOM 1480 N N . GLY A 1 183 ? 29.203 8.526 -5.396 1.00 37.81 183 GLY A N 1
ATOM 1481 C CA . GLY A 1 183 ? 29.745 7.533 -6.341 1.00 37.81 183 GLY A CA 1
ATOM 1482 C C . GLY A 1 183 ? 29.394 6.049 -6.135 1.00 37.81 183 GLY A C 1
ATOM 1483 O O . GLY A 1 183 ? 30.038 5.200 -6.736 1.00 37.81 183 GLY A O 1
ATOM 1484 N N . CYS A 1 184 ? 28.379 5.712 -5.339 1.00 38.22 184 CYS A N 1
ATOM 1485 C CA . CYS A 1 184 ? 27.838 4.357 -5.207 1.00 38.22 184 CYS A CA 1
ATOM 1486 C C . CYS A 1 184 ? 26.889 3.991 -6.373 1.00 38.22 184 CYS A C 1
ATOM 1488 O O . CYS A 1 184 ? 26.911 2.867 -6.873 1.00 38.22 184 CYS A O 1
ATOM 1490 N N . HIS A 1 185 ? 26.108 4.953 -6.883 1.00 40.41 185 HIS A N 1
ATOM 1491 C CA . HIS A 1 185 ? 25.137 4.705 -7.964 1.00 40.41 185 HIS A CA 1
ATOM 1492 C C . HIS A 1 185 ? 25.779 4.514 -9.334 1.00 40.41 185 HIS A C 1
ATOM 1494 O O . HIS A 1 185 ? 25.336 3.684 -10.128 1.00 40.41 185 HIS A O 1
ATOM 1500 N N . GLN A 1 186 ? 26.855 5.257 -9.606 1.00 35.00 186 GLN A N 1
ATOM 1501 C CA . GLN A 1 186 ? 27.584 5.129 -10.864 1.00 35.00 186 GLN A CA 1
ATOM 1502 C C . GLN A 1 186 ? 28.223 3.741 -11.004 1.00 35.00 186 GLN A C 1
ATOM 1504 O O . GLN A 1 186 ? 28.350 3.242 -12.119 1.00 35.00 186 GLN A O 1
ATOM 1509 N N . THR A 1 187 ? 28.588 3.112 -9.884 1.00 30.03 187 THR A N 1
ATOM 1510 C CA . THR A 1 187 ? 29.143 1.755 -9.845 1.00 30.03 187 THR A CA 1
ATOM 1511 C C . THR A 1 187 ? 28.057 0.706 -10.078 1.00 30.03 187 THR A C 1
ATOM 1513 O O . THR A 1 187 ? 28.258 -0.186 -10.890 1.00 30.03 187 THR A O 1
ATOM 1516 N N . LEU A 1 188 ? 26.862 0.858 -9.494 1.00 36.56 188 LEU A N 1
ATOM 1517 C CA . LEU A 1 188 ? 25.750 -0.081 -9.719 1.00 36.56 188 LEU A CA 1
ATOM 1518 C C . LEU A 1 188 ? 25.252 -0.104 -11.175 1.00 36.56 188 LEU A C 1
ATOM 1520 O O . LEU A 1 188 ? 24.906 -1.168 -11.681 1.00 36.56 188 LEU A O 1
ATOM 1524 N N . ILE A 1 189 ? 25.264 1.035 -11.875 1.00 37.47 189 ILE A N 1
ATOM 1525 C CA . ILE A 1 189 ? 24.902 1.086 -13.305 1.00 37.47 189 ILE A CA 1
ATOM 1526 C C . ILE A 1 189 ? 26.054 0.605 -14.205 1.00 37.47 189 ILE A C 1
ATOM 1528 O O . ILE A 1 189 ? 25.801 0.042 -15.267 1.00 37.47 189 ILE A O 1
ATOM 1532 N N . LYS A 1 190 ? 27.318 0.777 -13.792 1.00 27.64 190 LYS A N 1
ATOM 1533 C CA . LYS A 1 190 ? 28.479 0.274 -14.549 1.00 27.64 190 LYS A CA 1
ATOM 1534 C C . LYS A 1 190 ? 28.713 -1.229 -14.386 1.00 27.64 190 LYS A C 1
ATOM 1536 O O . LYS A 1 190 ? 29.160 -1.856 -15.340 1.00 27.64 190 LYS A O 1
ATOM 1541 N N . GLU A 1 191 ? 28.408 -1.808 -13.229 1.00 28.59 191 GLU A N 1
ATOM 1542 C CA . GLU A 1 191 ? 28.659 -3.233 -12.963 1.00 28.59 191 GLU A CA 1
ATOM 1543 C C . GLU A 1 191 ? 27.496 -4.158 -13.361 1.00 28.59 191 GLU A C 1
ATOM 1545 O O . GLU A 1 191 ? 27.692 -5.359 -13.500 1.00 28.59 191 GLU A O 1
ATOM 1550 N N . GLY A 1 192 ? 26.305 -3.621 -13.651 1.00 31.19 192 GLY A N 1
ATOM 1551 C CA . GLY A 1 192 ? 25.144 -4.406 -14.101 1.00 31.19 192 GLY A CA 1
ATOM 1552 C C . GLY A 1 192 ? 25.136 -4.828 -15.581 1.00 31.19 192 GLY A C 1
ATOM 1553 O O . GLY A 1 192 ? 24.140 -5.386 -16.030 1.00 31.19 192 GLY A O 1
ATOM 1554 N N . VAL A 1 193 ? 26.196 -4.548 -16.353 1.00 31.25 193 VAL A N 1
ATOM 1555 C CA . VAL A 1 193 ? 26.295 -4.871 -17.799 1.00 31.25 193 VAL A CA 1
ATOM 1556 C C . VAL A 1 193 ? 27.375 -5.928 -18.097 1.00 31.25 193 VAL A C 1
ATOM 1558 O O . VAL A 1 193 ? 27.606 -6.272 -19.253 1.00 31.25 193 VAL A O 1
ATOM 1561 N N . VAL A 1 194 ? 28.012 -6.512 -17.076 1.00 27.05 194 VAL A N 1
ATOM 1562 C CA . VAL A 1 194 ? 28.933 -7.646 -17.266 1.00 27.05 194 VAL A CA 1
ATOM 1563 C C . VAL A 1 194 ? 28.592 -8.777 -16.297 1.00 27.05 194 VAL A C 1
ATOM 1565 O O . VAL A 1 194 ? 29.233 -8.941 -15.263 1.00 27.05 194 VAL A O 1
ATOM 1568 N N . ALA A 1 195 ? 27.572 -9.554 -16.657 1.00 27.22 195 ALA A N 1
ATOM 1569 C CA . ALA A 1 195 ? 27.412 -10.966 -16.308 1.00 27.22 195 ALA A CA 1
ATOM 1570 C C . ALA A 1 195 ? 26.502 -11.634 -17.347 1.00 27.22 195 ALA A C 1
ATOM 1572 O O . ALA A 1 195 ? 25.442 -11.043 -17.657 1.00 27.22 195 ALA A O 1
#

Secondary structure (DSSP, 8-state):
-HHHHHHT-EEEE--GGG-HHHHHHHHHHHHHHHT-TT--TT-EEEE-----TTS-HHHHHHSPP---PPPPSHHHHHHHHHHSTTTT-HHHHT-SSSHHHHHHHHHHHHHHHHHHHHHHTTGGGT-SS-----HHHHHHHHHHHHHHHHH-TT--S---TTS--EEEETTEEEE-TTSSS-TTHHHHHHHTT--

pLDDT: mean 76.04, std 22.08, range [27.05, 95.69]

InterPro domains:
  IPR004273 Dynein heavy chain, D6 P-loop domain [PF03028] (1-67)
  IPR026983 Dynein heavy chain [PTHR22878] (1-151)
  IPR027417 P-loop containing nucleoside triphosphate hydrolase [G3DSA:3.40.50.300] (1-69)
  IPR041658 Dynein heavy chain, AAA lid domain [PF18198] (102-151)
  IPR042219 Dynein heavy chain, AAA lid domain superfamily [G3DSA:1.10.8.720] (70-179)

Sequence (195 aa):
MQQGAEVGWWVVLQNCHLAESWMMRLEILCSQILQSDSTHPNFRLWLTSYPSPAFPVSLLQDGIKMTNEPPRGLRANLLKSYHNDPINDPEFFNSCHNQRPFQRLLYGLCFFHALIQERRNFGPLGWNVPYEFNESDIRISAKQLQESFGKDPDVGTFRPFLSQGTVEVDGVETPVTILRDSGCHQTLIKEGVVA

Radius of gyration: 23.2 Å; chains: 1; bounding box: 58×37×59 Å

Organism: Homarus americanus (NCBI:txid6706)